Protein 2W87 (pdb70)

Structure (mmCIF, N/CA/C/O backbone):
data_2W87
#
_entry.id   2W87
#
_cell.length_a   27.850
_cell.length_b   45.450
_cell.length_c   48.910
_cell.angle_alpha   71.79
_cell.angle_beta   89.74
_cell.angle_gamma   81.28
#
_symmetry.space_group_name_H-M   'P 1'
#
loop_
_entity.id
_entity.type
_entity.pdbx_description
1 polymer 'ESTERASE D'
2 non-polymer 'CALCIUM ION'
3 non-polymer 'alpha-D-glucopyranuronic acid'
4 non-polymer 'UNKNOWN LIGAND'
5 water water
#
loop_
_atom_site.group_PDB
_atom_site.id
_atom_site.type_symbol
_atom_site.label_atom_id
_atom_site.label_alt_id
_atom_site.label_comp_id
_atom_site.label_asym_id
_atom_site.label_entity_id
_atom_site.label_seq_id
_atom_site.pdbx_PDB_ins_code
_atom_site.Cartn_x
_atom_site.Cartn_y
_atom_site.Cartn_z
_atom_site.occupancy
_atom_site.B_iso_or_equiv
_atom_site.auth_seq_id
_atom_site.auth_comp_id
_atom_site.auth_asym_id
_atom_site.auth_atom_id
_atom_site.pdbx_PDB_model_num
ATOM 1 N N . ALA A 1 1 ? -17.025 26.146 17.005 1.00 25.20 9 ALA A N 1
ATOM 2 C CA . ALA A 1 1 ? -16.392 24.904 17.548 1.00 24.46 9 ALA A CA 1
ATOM 3 C C . ALA A 1 1 ? -15.946 23.991 16.416 1.00 23.64 9 ALA A C 1
ATOM 4 O O . ALA A 1 1 ? -16.716 23.672 15.498 1.00 25.28 9 ALA A O 1
ATOM 6 N N . LEU A 1 2 ? -14.696 23.564 16.500 1.00 21.16 10 LEU A N 1
ATOM 7 C CA . LEU A 1 2 ? -14.145 22.620 15.569 1.00 19.21 10 LEU A CA 1
ATOM 8 C C . LEU A 1 2 ? -14.451 21.210 16.089 1.00 17.43 10 LEU A C 1
ATOM 9 O O . LEU A 1 2 ? -14.041 20.869 17.192 1.00 17.32 10 LEU A O 1
ATOM 14 N N . LEU A 1 3 ? -15.173 20.418 15.307 1.00 16.07 11 LEU A N 1
ATOM 15 C CA . LEU A 1 3 ? -15.541 19.067 15.712 1.00 15.45 11 LEU A CA 1
ATOM 16 C C . LEU A 1 3 ? -14.795 18.073 14.832 1.00 15.50 11 LEU A C 1
ATOM 17 O O . LEU A 1 3 ? -15.061 17.957 13.632 1.00 16.18 11 LEU A O 1
ATOM 22 N N . LEU A 1 4 ? -13.854 17.367 15.437 1.00 14.53 12 LEU A N 1
ATOM 23 C CA . LEU A 1 4 ? -12.976 16.458 14.711 1.00 14.22 12 LEU A CA 1
ATOM 24 C C . LEU A 1 4 ? -13.453 15.032 14.880 1.00 13.49 12 LEU A C 1
ATOM 25 O O . LEU A 1 4 ? -13.534 14.491 15.995 1.00 12.36 12 LEU A O 1
ATOM 30 N N . GL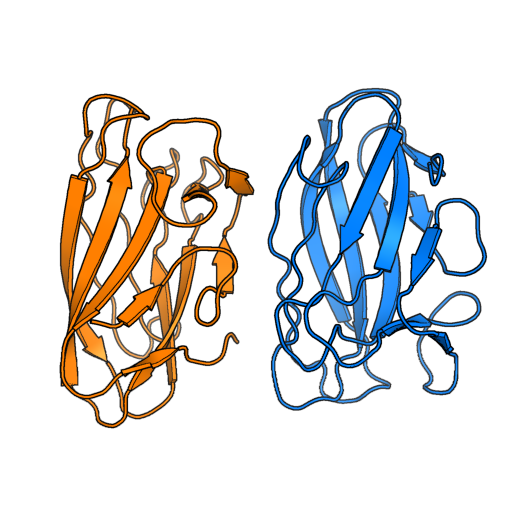N A 1 5 ? -13.777 14.449 13.737 1.00 12.74 13 GLN A N 1
ATOM 31 C CA . GLN A 1 5 ? -14.197 13.061 13.605 1.00 12.52 13 GLN A CA 1
ATOM 32 C C . GLN A 1 5 ? -13.104 12.252 12.886 1.00 12.65 13 GLN A C 1
ATOM 33 O O . GLN A 1 5 ? -12.355 12.783 12.080 1.00 12.04 13 GLN A O 1
ATOM 39 N N . GLU A 1 6 ? -13.044 10.953 13.189 1.00 12.65 14 GLU A N 1
ATOM 40 C CA . GLU A 1 6 ? -12.368 9.993 12.345 1.00 13.08 14 GLU A CA 1
ATOM 41 C C . GLU A 1 6 ? -12.719 10.220 10.880 1.00 13.44 14 GLU A C 1
ATOM 42 O O . GLU A 1 6 ? -13.844 10.644 10.557 1.00 13.53 14 GLU A O 1
ATOM 48 N N . ALA A 1 7 ? -11.753 9.957 10.004 1.00 14.30 15 ALA A N 1
ATOM 49 C CA . ALA A 1 7 ? -11.984 9.985 8.569 1.00 16.04 15 ALA A CA 1
ATOM 50 C C . ALA A 1 7 ? -12.268 11.383 8.057 1.00 17.02 15 ALA A C 1
ATOM 51 O O . ALA A 1 7 ? -12.886 11.525 6.993 1.00 18.24 15 ALA A O 1
ATOM 53 N N . GLN A 1 8 ? -11.833 12.405 8.795 1.00 16.85 16 GLN A N 1
ATOM 54 C CA . GLN A 1 8 ? -11.976 13.806 8.377 1.00 17.42 16 GLN A CA 1
ATOM 55 C C . GLN A 1 8 ? -10.675 14.573 8.678 1.00 16.72 16 GLN A C 1
ATOM 56 O O . GLN A 1 8 ? -9.832 14.121 9.463 1.00 16.32 16 GLN A O 1
ATOM 62 N N . ALA A 1 9 ? -10.484 15.718 8.033 1.00 16.22 17 ALA A N 1
ATOM 63 C CA . ALA A 1 9 ? -9.285 16.517 8.225 1.00 16.00 17 ALA A CA 1
ATOM 64 C C . ALA A 1 9 ? -9.116 16.838 9.689 1.00 15.49 17 ALA A C 1
ATOM 65 O O . ALA A 1 9 ? -10.081 17.221 10.367 1.00 15.73 17 ALA A O 1
ATOM 67 N N . GLY A 1 10 ? -7.892 16.684 10.174 1.00 14.90 18 GLY A N 1
ATOM 68 C CA . GLY A 1 10 ? -7.586 16.946 11.577 1.00 14.53 18 GLY A CA 1
ATOM 69 C C . GLY A 1 10 ? -7.493 15.671 12.399 1.00 13.84 18 GLY A C 1
ATOM 70 O O . GLY A 1 10 ? -6.971 15.691 13.503 1.00 13.75 18 GLY A O 1
ATOM 71 N N . PHE A 1 11 ? -7.993 14.559 11.875 1.00 13.54 19 PHE A N 1
ATOM 72 C CA . PHE A 1 11 ? -7.806 13.258 12.549 1.00 13.32 19 PHE A CA 1
ATOM 73 C C . PHE A 1 11 ? -6.550 12.645 11.964 1.00 13.49 19 PHE A C 1
ATOM 74 O O . PHE A 1 11 ? -6.458 12.472 10.744 1.00 14.29 19 PHE A O 1
ATOM 82 N N . CYS A 1 12 ? -5.591 12.309 12.813 1.00 12.75 20 CYS A N 1
ATOM 83 C CA . CYS A 1 12 ? -4.294 11.860 12.332 1.00 13.34 20 CYS A CA 1
ATOM 84 C C . CYS A 1 12 ? -4.055 10.359 12.423 1.00 13.46 20 CYS A C 1
ATOM 85 O O . CYS A 1 12 ? -3.508 9.760 11.504 1.00 13.78 20 CYS A O 1
ATOM 88 N N . ARG A 1 13 ? -4.382 9.762 13.548 1.00 12.58 21 ARG A N 1
ATOM 89 C CA . ARG A 1 13 ? -3.974 8.393 13.790 1.00 13.21 21 ARG A CA 1
ATOM 90 C C . ARG A 1 13 ? -4.699 7.805 14.971 1.00 11.63 21 ARG A C 1
ATOM 91 O O . ARG A 1 13 ? -5.074 8.522 15.887 1.00 10.10 21 ARG A O 1
ATOM 99 N N . VAL A 1 14 ? -4.940 6.500 14.890 1.00 11.16 22 VAL A N 1
ATOM 100 C CA . VAL A 1 14 ? -5.268 5.677 16.066 1.00 10.90 22 VAL A CA 1
ATOM 101 C C . VAL A 1 14 ? -4.358 4.441 16.058 1.00 11.31 22 VAL A C 1
ATOM 102 O O . VAL A 1 14 ? -4.175 3.802 15.024 1.00 11.48 22 VAL A O 1
ATOM 106 N N . ASP A 1 15 ? -3.760 4.165 17.217 1.00 10.80 23 ASP A N 1
ATOM 107 C CA . ASP A 1 15 ? -3.067 2.896 17.435 1.00 11.38 23 ASP A CA 1
ATOM 108 C C . ASP A 1 15 ? -4.122 1.873 17.787 1.00 11.59 23 ASP A C 1
ATOM 109 O O . ASP A 1 15 ? -4.454 1.676 18.963 1.00 11.98 23 ASP A O 1
ATOM 114 N N . GLY A 1 16 ? -4.661 1.240 16.760 1.00 12.17 24 GLY A N 1
ATOM 115 C CA . GLY A 1 16 ? -5.880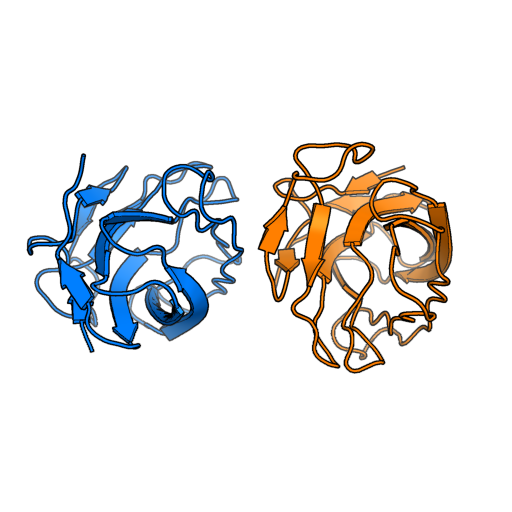 0.436 16.898 1.00 11.71 24 GLY A CA 1
ATOM 116 C C . GLY A 1 16 ? -6.692 0.524 15.615 1.00 12.61 24 GLY A C 1
ATOM 117 O O . GLY A 1 16 ? -6.135 0.496 14.534 1.00 13.47 24 GLY A O 1
ATOM 118 N N . THR A 1 17 ? -8.008 0.649 15.730 1.00 12.76 25 THR A N 1
ATOM 119 C CA . THR A 1 17 ? -8.883 0.680 14.574 1.00 13.09 25 THR A CA 1
ATOM 120 C C . THR A 1 17 ? -9.915 1.769 14.697 1.00 12.55 25 THR A C 1
ATOM 121 O O . THR A 1 17 ? -10.146 2.260 15.788 1.00 11.48 25 THR A O 1
ATOM 125 N N . ILE A 1 18 ? -10.520 2.122 13.568 1.00 12.23 26 ILE A N 1
ATOM 126 C CA . ILE A 1 18 ? -11.752 2.879 13.558 1.00 12.51 26 ILE A CA 1
ATOM 127 C C . ILE A 1 18 ? -12.922 1.908 13.412 1.00 12.89 26 ILE A C 1
ATOM 128 O O . ILE A 1 18 ? -12.997 1.172 12.444 1.00 12.70 26 ILE A O 1
ATOM 133 N N . ASP A 1 19 ? -13.824 1.919 14.392 1.00 12.85 27 ASP A N 1
ATOM 134 C CA . ASP A 1 19 ? -14.877 0.937 14.491 1.00 13.68 27 ASP A CA 1
ATOM 135 C C . ASP A 1 19 ? -16.231 1.638 14.511 1.00 14.29 27 ASP A C 1
ATOM 136 O O . ASP A 1 19 ? -16.328 2.868 14.691 1.00 12.98 27 ASP A O 1
ATOM 141 N N . ASN A 1 20 ? -17.276 0.831 14.335 1.00 15.39 28 ASN A N 1
ATOM 142 C CA . ASN A 1 20 ? -18.651 1.329 14.316 1.00 15.71 28 ASN A CA 1
ATOM 143 C C . ASN A 1 20 ? -19.659 0.289 14.787 1.00 16.05 28 ASN A C 1
ATOM 144 O O . ASN A 1 20 ? -20.843 0.379 14.458 1.00 17.57 28 ASN A O 1
ATOM 149 N N . ASN A 1 21 ? -19.205 -0.667 15.585 1.00 16.18 29 ASN A N 1
ATOM 150 C CA . ASN A 1 21 ? -20.026 -1.812 16.008 1.00 16.17 29 ASN A CA 1
ATOM 151 C C . ASN A 1 21 ? -20.716 -1.634 17.366 1.00 16.03 29 ASN A C 1
ATOM 152 O O . ASN A 1 21 ? -21.231 -2.598 17.937 1.00 16.92 29 ASN A O 1
ATOM 157 N N . HIS A 1 22 ? -20.704 -0.423 17.895 1.00 15.11 30 HIS A N 1
ATOM 158 C CA . HIS A 1 22 ? -21.519 -0.072 19.054 1.00 14.71 30 HIS A CA 1
ATOM 159 C C . HIS A 1 22 ? -22.265 1.201 18.696 1.00 14.73 30 HIS A C 1
ATOM 160 O O . HIS A 1 22 ? -21.665 2.130 18.187 1.00 15.22 30 HIS A O 1
ATOM 167 N N . THR A 1 23 ? -23.556 1.266 18.996 1.00 13.77 31 THR A N 1
ATOM 168 C CA . THR A 1 23 ? -24.330 2.437 18.633 1.00 13.68 31 THR A CA 1
ATOM 169 C C . THR A 1 23 ? -23.956 3.662 19.458 1.00 13.23 31 THR A C 1
ATOM 170 O O . THR A 1 23 ? -23.356 3.548 20.515 1.00 11.76 31 THR A O 1
ATOM 174 N N . GLY A 1 24 ? -24.287 4.832 18.930 1.00 12.88 32 GLY A N 1
ATOM 175 C CA . GLY A 1 24 ? -24.319 6.076 19.698 1.00 13.98 32 GLY A CA 1
ATOM 176 C C . GLY A 1 24 ? -23.215 7.067 19.362 1.00 13.83 32 GLY A C 1
ATOM 177 O O . GLY A 1 24 ? -23.216 8.172 19.881 1.00 13.80 32 GLY A O 1
ATOM 178 N N . PHE A 1 25 ? -22.286 6.659 18.490 1.00 13.15 33 PHE A N 1
ATOM 179 C CA . PHE A 1 25 ? -21.200 7.520 18.034 1.00 13.87 33 PHE A CA 1
ATOM 180 C C . PHE A 1 25 ? -21.770 8.518 17.024 1.00 13.85 33 PHE A C 1
ATOM 181 O O . PHE A 1 25 ? -22.931 8.401 16.597 1.00 14.68 33 PHE A O 1
ATOM 189 N N . THR A 1 26 ? -20.938 9.477 16.627 1.00 14.16 34 THR A N 1
ATOM 190 C CA . THR A 1 26 ? -21.270 10.469 15.630 1.00 14.13 34 THR A CA 1
ATOM 191 C C . THR A 1 26 ? -20.201 10.360 14.534 1.00 14.44 34 THR A C 1
ATOM 192 O O . THR A 1 26 ? -19.176 9.729 14.739 1.00 12.58 34 THR A O 1
ATOM 196 N N . GLY A 1 27 ? -20.445 10.918 13.354 1.00 14.85 35 GLY A N 1
ATOM 197 C CA . GLY A 1 27 ? -19.547 10.654 12.235 1.00 14.81 35 GLY A CA 1
ATOM 198 C C . GLY A 1 27 ? -19.641 9.212 11.777 1.00 14.89 35 GLY A C 1
ATOM 199 O O . GLY A 1 27 ? -20.668 8.579 11.963 1.00 16.21 35 GLY A O 1
ATOM 200 N N . SER A 1 28 ? -18.578 8.680 11.169 1.00 14.40 36 SER A N 1
ATOM 201 C CA . SER A 1 28 ? -18.616 7.341 10.632 1.00 15.13 36 SER A CA 1
ATOM 202 C C . SER A 1 28 ? -18.221 6.255 11.650 1.00 14.08 36 SER A C 1
ATOM 203 O O . SER A 1 28 ? -18.280 5.052 11.352 1.00 14.38 36 SER A O 1
ATOM 206 N N . GLY A 1 29 ? -17.838 6.657 12.861 1.00 13.13 37 GLY A N 1
ATOM 207 C CA . GLY A 1 29 ? -17.467 5.672 13.873 1.00 11.98 37 GLY A CA 1
ATOM 208 C C . GLY A 1 29 ? -16.780 6.263 15.099 1.00 11.43 37 GLY A C 1
ATOM 209 O O . GLY A 1 29 ? -17.086 7.368 15.534 1.00 10.47 37 GLY A O 1
ATOM 210 N N . PHE A 1 30 ? -15.848 5.494 15.639 1.00 10.34 38 PHE A N 1
ATOM 211 C CA . PHE A 1 30 ? -15.094 5.888 16.816 1.00 9.87 38 PHE A CA 1
ATOM 212 C C . PHE A 1 30 ? -13.732 5.224 16.775 1.00 9.74 38 PHE A C 1
ATOM 213 O O . PHE A 1 30 ? -13.548 4.209 16.104 1.00 9.46 38 PHE A O 1
ATOM 221 N N . ALA A 1 31 ? -12.759 5.837 17.427 1.00 9.11 39 ALA A N 1
ATOM 222 C CA . ALA A 1 31 ? -11.410 5.278 17.482 1.00 10.01 39 ALA A CA 1
ATOM 223 C C . ALA A 1 31 ? -11.356 4.273 18.637 1.00 9.88 39 ALA A C 1
ATOM 224 O O . ALA A 1 31 ? -11.682 4.596 19.794 1.00 10.41 39 ALA A O 1
ATOM 226 N N . ASN A 1 32 ? -10.905 3.062 18.323 1.00 10.18 40 ASN A N 1
ATOM 227 C CA . ASN A 1 32 ? -10.758 1.987 19.293 1.00 10.56 40 ASN A CA 1
ATOM 228 C C . ASN A 1 32 ? -9.280 1.618 19.446 1.00 10.50 40 ASN A C 1
ATOM 229 O O . ASN A 1 32 ? -8.716 0.948 18.586 1.00 12.01 40 ASN A O 1
ATOM 234 N N . THR A 1 33 ? -8.642 2.081 20.509 1.00 10.81 41 THR A N 1
ATOM 235 C CA . THR A 1 33 ? -7.221 1.776 20.721 1.00 10.66 41 THR A CA 1
ATOM 236 C C . THR A 1 33 ? -6.992 0.300 21.030 1.00 11.50 41 THR A C 1
ATOM 237 O O . THR A 1 33 ? -7.830 -0.355 21.662 1.00 10.65 41 THR A O 1
ATOM 241 N N . ASN A 1 34 ? -5.850 -0.196 20.571 1.00 12.01 42 ASN A N 1
ATOM 242 C CA . ASN A 1 34 ? -5.237 -1.374 21.136 1.00 12.90 42 ASN A CA 1
ATOM 243 C C . ASN A 1 34 ? -5.338 -1.329 22.649 1.00 12.96 42 ASN A C 1
ATOM 244 O O . ASN A 1 34 ? -5.244 -0.260 23.237 1.00 12.45 42 ASN A O 1
ATOM 249 N N . ASN A 1 35 ? -5.488 -2.490 23.280 1.00 13.79 43 ASN A N 1
ATOM 250 C CA A ASN A 1 35 ? -5.506 -2.577 24.731 0.50 14.66 43 ASN A CA 1
ATOM 251 C CA B ASN A 1 35 ? -5.497 -2.551 24.740 0.50 14.06 43 ASN A CA 1
ATOM 252 C C . ASN A 1 35 ? -4.078 -2.709 25.256 1.00 14.17 43 ASN A C 1
ATOM 253 O O . ASN A 1 35 ? -3.607 -3.808 25.586 1.00 14.36 43 ASN A O 1
ATOM 262 N N . ALA A 1 36 ? -3.402 -1.579 25.308 1.00 13.59 44 ALA A N 1
ATOM 263 C CA . ALA A 1 36 ? -2.022 -1.474 25.720 1.00 14.19 44 ALA A CA 1
ATOM 264 C C . ALA A 1 36 ? -1.760 -0.080 26.252 1.00 13.73 44 ALA A C 1
ATOM 265 O O . ALA A 1 36 ? -2.297 0.913 25.751 1.00 13.24 44 ALA A O 1
ATOM 267 N N . GLN A 1 37 ? -0.883 0.005 27.232 1.00 14.13 45 GLN A N 1
ATOM 268 C CA . GLN A 1 37 ? -0.477 1.283 27.741 1.00 14.50 45 GLN A CA 1
ATOM 269 C C . GLN A 1 37 ? 0.206 2.055 26.619 1.00 13.58 45 GLN A C 1
ATOM 270 O O . GLN A 1 37 ? 0.938 1.484 25.801 1.00 13.86 45 GLN A O 1
ATOM 276 N N . GLY A 1 38 ? -0.094 3.340 26.544 1.00 12.52 46 GLY A N 1
ATOM 277 C CA . GLY A 1 38 ? 0.493 4.209 25.553 1.00 12.38 46 GLY A CA 1
ATOM 278 C C . GLY A 1 38 ? -0.251 4.264 24.233 1.00 11.48 46 GLY A C 1
ATOM 279 O O . GLY A 1 38 ? -0.002 5.161 23.419 1.00 12.55 46 GLY A O 1
ATOM 280 N N . ALA A 1 39 ? -1.158 3.325 23.985 1.00 11.46 47 ALA A N 1
ATOM 281 C CA . ALA A 1 39 ? -1.933 3.374 22.739 1.00 11.01 47 ALA A CA 1
ATOM 282 C C . ALA A 1 39 ? -2.680 4.713 22.645 1.00 11.11 47 ALA A C 1
ATOM 283 O O . ALA A 1 39 ? -3.316 5.147 23.600 1.00 10.22 47 ALA A O 1
ATOM 285 N N . ALA A 1 40 ? -2.597 5.354 21.476 1.00 11.14 48 ALA A N 1
ATOM 286 C CA . ALA A 1 40 ? -3.039 6.729 21.317 1.00 10.95 48 ALA A CA 1
ATOM 287 C C . ALA A 1 40 ? -4.064 6.983 20.218 1.00 10.38 48 ALA A C 1
ATOM 288 O O . ALA A 1 40 ? -4.250 6.169 19.271 1.00 9.66 48 ALA A O 1
ATOM 290 N N . VAL A 1 41 ? -4.744 8.124 20.381 1.00 9.24 49 VAL A N 1
ATOM 291 C CA . VAL A 1 41 ? -5.513 8.752 19.316 1.00 10.00 49 VAL A CA 1
ATOM 292 C C . VAL A 1 41 ? -4.867 10.093 19.121 1.00 9.62 49 VAL A C 1
ATOM 293 O O . VAL A 1 41 ? -4.527 10.774 20.112 1.00 9.74 49 VAL A O 1
ATOM 297 N N . VAL A 1 42 ? -4.683 10.488 17.861 1.00 9.07 50 VAL A N 1
ATOM 298 C CA . VAL A 1 42 ? -3.958 11.723 17.543 1.00 9.82 50 VAL A CA 1
ATOM 299 C C . VAL A 1 42 ? -4.745 12.605 16.571 1.00 10.79 50 VAL A C 1
ATOM 300 O O . VAL A 1 42 ? -5.272 12.122 15.553 1.00 10.69 50 VAL A O 1
ATOM 304 N N . TRP A 1 43 ? -4.826 13.891 16.925 1.00 10.77 51 TRP A N 1
ATOM 305 C CA . TRP A 1 43 ? -5.441 14.933 16.114 1.00 10.96 51 TRP A CA 1
ATOM 306 C C . TRP A 1 43 ? -4.452 16.045 15.878 1.00 11.50 51 TRP A C 1
ATOM 307 O O . TRP A 1 43 ? -3.444 16.167 16.573 1.00 11.16 51 TRP A O 1
ATOM 318 N N . ALA A 1 44 ? -4.788 16.913 14.933 1.00 11.86 52 ALA A N 1
ATOM 319 C CA . ALA A 1 44 ? -3.958 18.076 14.632 1.00 11.99 52 ALA A CA 1
ATOM 320 C C . ALA A 1 44 ? -4.854 19.297 14.480 1.00 12.24 52 ALA A C 1
ATOM 321 O O . ALA A 1 44 ? -5.819 19.270 13.714 1.00 12.57 52 ALA A O 1
ATOM 323 N N . ILE A 1 45 ? -4.504 20.366 15.187 1.00 12.26 53 ILE A N 1
ATOM 324 C CA . ILE A 1 45 ? -5.293 21.601 15.188 1.00 12.77 53 ILE A CA 1
ATOM 325 C C . ILE A 1 45 ? -4.384 22.767 14.850 1.00 12.84 53 ILE A C 1
ATOM 326 O O . ILE A 1 45 ? -3.328 22.905 15.447 1.00 11.63 53 ILE A O 1
ATOM 331 N N . ASP A 1 46 ? -4.796 23.602 13.892 1.00 12.88 54 ASP A N 1
ATOM 332 C CA . ASP A 1 46 ? -4.080 24.820 13.587 1.00 14.15 54 ASP A CA 1
ATOM 333 C C . ASP A 1 46 ? -4.796 25.953 14.309 1.00 14.00 54 ASP A C 1
ATOM 334 O O . ASP A 1 46 ? -6.008 26.081 14.184 1.00 14.68 54 ASP A O 1
ATOM 339 N N . ALA A 1 47 ? -4.047 26.748 15.066 1.00 14.75 55 ALA A N 1
ATOM 340 C CA . ALA A 1 47 ? -4.595 27.872 15.829 1.00 15.66 55 ALA A CA 1
ATOM 341 C C . ALA A 1 47 ? -3.987 29.161 15.304 1.00 16.37 55 ALA A C 1
ATOM 342 O O . ALA A 1 47 ? -2.782 29.256 15.164 1.00 14.56 55 ALA A O 1
ATOM 344 N N . THR A 1 48 ? -4.810 30.160 15.000 1.00 18.04 56 THR A N 1
ATOM 345 C CA . THR A 1 48 ? -4.252 31.379 14.413 1.00 19.86 56 THR A CA 1
ATOM 346 C C . THR A 1 48 ? -3.501 32.184 15.469 1.00 20.69 56 THR A C 1
ATOM 347 O O . THR A 1 48 ? -2.614 32.945 15.137 1.00 21.54 56 THR A O 1
ATOM 351 N N . SER A 1 49 ? -3.851 31.998 16.742 1.00 21.15 57 SER A N 1
ATOM 352 C CA . SER A 1 49 ? -3.185 32.669 17.854 1.00 21.44 57 SER A CA 1
ATOM 353 C C . SER A 1 49 ? -3.047 31.696 19.008 1.00 20.82 57 SER A C 1
ATOM 354 O O . SER A 1 49 ? -3.858 30.791 19.152 1.00 19.57 57 SER A O 1
ATOM 357 N N . SER A 1 50 ? -2.026 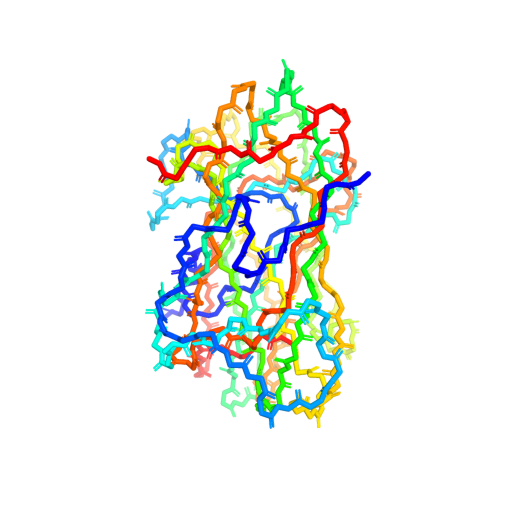31.879 19.833 1.00 20.23 58 SER A N 1
ATOM 358 C CA . SER A 1 50 ? -1.880 31.030 21.009 1.00 21.26 58 SER A CA 1
ATOM 359 C C . SER A 1 50 ? -2.975 31.392 22.012 1.00 20.43 58 SER A C 1
ATOM 360 O O . SER A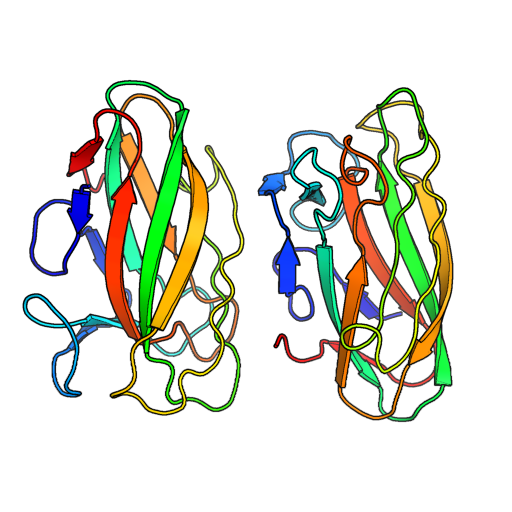 1 50 ? -3.494 32.492 21.988 1.00 21.44 58 SER A O 1
ATOM 363 N N . GLY A 1 51 ? -3.356 30.448 22.854 1.00 18.98 59 GLY A N 1
ATOM 364 C CA . GLY A 1 51 ? -4.360 30.726 23.869 1.00 18.10 59 GLY A CA 1
ATOM 365 C C . GLY A 1 51 ? -5.124 29.511 24.310 1.00 17.80 59 GLY A C 1
ATOM 366 O O . GLY A 1 51 ? -5.026 28.449 23.703 1.00 15.89 59 GLY A O 1
ATOM 367 N N . ARG A 1 52 ? -5.911 29.706 25.360 1.00 17.31 60 ARG A N 1
ATOM 368 C CA . ARG A 1 52 ? -6.621 28.622 26.025 1.00 17.42 60 ARG A CA 1
ATOM 369 C C . ARG A 1 52 ? -7.777 28.170 25.153 1.00 16.90 60 ARG A C 1
ATOM 370 O O . ARG A 1 52 ? -8.543 28.994 24.657 1.00 17.06 60 ARG A O 1
ATOM 373 N N . ARG A 1 53 ? -7.878 26.863 24.936 1.00 16.12 61 ARG A N 1
ATOM 374 C CA . ARG A 1 53 ? -9.029 26.258 24.295 1.00 15.67 61 ARG A CA 1
ATOM 375 C C . ARG A 1 53 ? -9.629 25.246 25.263 1.00 15.56 61 ARG A C 1
ATOM 376 O O . ARG A 1 53 ? -8.937 24.665 26.115 1.00 16.63 61 ARG A O 1
ATOM 384 N N . THR A 1 54 ? -10.913 25.015 25.101 1.00 15.73 62 THR A N 1
ATOM 385 C CA . THR A 1 54 ? -11.584 23.918 25.797 1.00 15.95 62 THR A CA 1
ATOM 386 C C . THR A 1 54 ? -11.700 22.750 24.850 1.00 15.78 62 THR A C 1
ATOM 387 O O . THR A 1 54 ? -12.247 22.896 23.763 1.00 14.84 62 THR A O 1
ATOM 391 N N . LEU A 1 55 ? -11.152 21.609 25.263 1.00 15.46 63 LEU A N 1
ATOM 392 C CA . LEU A 1 55 ? -11.224 20.382 24.486 1.00 15.34 63 LEU A CA 1
ATOM 393 C C . LEU A 1 55 ? -12.288 19.523 25.128 1.00 14.58 63 LEU A C 1
ATOM 394 O O . LEU A 1 55 ? -12.268 19.349 26.345 1.00 14.92 63 LEU A O 1
ATOM 399 N N . THR A 1 56 ? -13.208 18.995 24.320 1.00 14.09 64 THR A N 1
ATOM 400 C CA . THR A 1 56 ? -14.230 18.105 24.806 1.00 13.84 64 THR A CA 1
ATOM 401 C C . THR A 1 56 ? -14.088 16.783 24.059 1.00 13.55 64 THR A C 1
ATOM 402 O O . THR A 1 56 ? -14.175 16.737 22.832 1.00 13.20 64 THR A O 1
ATOM 406 N N . ILE A 1 57 ? -13.824 15.724 24.818 1.00 12.65 65 ILE A N 1
ATOM 407 C CA . ILE A 1 57 ? -13.639 14.381 24.274 1.00 12.78 65 ILE A CA 1
ATOM 408 C C . ILE A 1 57 ? -14.859 13.548 24.569 1.00 11.24 65 ILE A C 1
ATOM 409 O O . ILE A 1 57 ? -15.221 13.384 25.735 1.00 11.04 65 ILE A O 1
ATOM 414 N N . ARG A 1 58 ? -15.513 13.044 23.530 1.00 10.16 66 ARG A N 1
ATOM 415 C CA . ARG A 1 58 ? -16.684 12.189 23.700 1.00 10.31 66 ARG A CA 1
ATOM 416 C C . ARG A 1 58 ? -16.241 10.727 23.611 1.00 9.94 66 ARG A C 1
ATOM 417 O O . ARG A 1 58 ? -15.522 10.342 22.684 1.00 9.70 66 ARG A O 1
ATOM 425 N N . TYR A 1 59 ? -16.657 9.919 24.573 1.00 10.12 67 TYR A N 1
ATOM 426 C CA . TYR A 1 59 ? -16.083 8.579 24.716 1.00 9.64 67 TYR A CA 1
ATOM 427 C C . TYR A 1 59 ? -17.074 7.601 25.339 1.00 9.93 67 TYR A C 1
ATOM 428 O O . TYR A 1 59 ? -18.046 8.006 25.984 1.00 9.32 67 TYR A O 1
ATOM 437 N N . ALA A 1 60 ? -16.791 6.312 25.163 1.00 9.96 68 ALA A N 1
ATOM 438 C CA . ALA A 1 60 ? -17.544 5.240 25.809 1.00 10.14 68 ALA A CA 1
ATOM 439 C C . ALA A 1 60 ? -16.549 4.325 26.484 1.00 10.45 68 ALA A C 1
ATOM 440 O O . ALA A 1 60 ? -15.548 3.987 25.893 1.00 9.57 68 ALA A O 1
ATOM 442 N N . ASN A 1 61 ? -16.837 3.911 27.707 1.00 10.54 69 ASN A N 1
ATOM 443 C CA . ASN A 1 61 ? -15.962 3.030 28.456 1.00 10.99 69 ASN A CA 1
ATOM 444 C C . ASN A 1 61 ? -16.838 1.984 29.122 1.00 11.91 69 ASN A C 1
ATOM 445 O O . ASN A 1 61 ? -17.379 2.231 30.183 1.00 12.59 69 ASN A O 1
ATOM 450 N N . GLY A 1 62 ? -16.973 0.831 28.472 1.00 13.39 70 GLY A N 1
ATOM 451 C CA . GLY A 1 62 ? -17.782 -0.284 28.973 1.00 14.41 70 GLY A CA 1
ATOM 452 C C . GLY A 1 62 ? -16.956 -1.246 29.813 1.00 15.06 70 GLY A C 1
ATOM 453 O O . GLY A 1 62 ? -17.417 -2.337 30.155 1.00 16.26 70 GLY A O 1
ATOM 454 N N . GLY A 1 63 ? -15.727 -0.853 30.130 1.00 16.17 71 GLY A N 1
ATOM 455 C CA . GLY A 1 63 ? -14.869 -1.655 30.989 1.00 16.84 71 GLY A CA 1
ATOM 456 C C . GLY A 1 63 ? -15.233 -1.397 32.428 1.00 18.38 71 GLY A C 1
ATOM 457 O O . GLY A 1 63 ? -16.171 -0.653 32.697 1.00 18.98 71 GLY A O 1
ATOM 458 N N . THR A 1 64 ? -14.484 -2.002 33.344 1.00 19.71 72 THR A N 1
ATOM 459 C CA . THR A 1 64 ? -14.780 -1.932 34.767 1.00 20.59 72 THR A CA 1
ATOM 460 C C . THR A 1 64 ? -13.983 -0.893 35.538 1.00 20.58 72 THR A C 1
ATOM 461 O O . THR A 1 64 ? -14.236 -0.712 36.738 1.00 22.98 72 THR A O 1
ATOM 463 N N . ALA A 1 65 ? -13.043 -0.223 34.875 1.00 19.03 73 ALA A N 1
ATOM 464 C CA . ALA A 1 65 ? -12.118 0.691 35.521 1.00 17.43 73 ALA A CA 1
ATOM 465 C C . ALA A 1 65 ? -11.958 1.959 34.674 1.00 16.02 73 ALA A C 1
ATOM 466 O O . ALA A 1 65 ? -12.234 1.952 33.470 1.00 14.12 73 ALA A O 1
ATOM 468 N N . ASN A 1 66 ? -11.532 3.046 35.305 1.00 14.68 74 ASN A N 1
ATOM 469 C CA . ASN A 1 66 ? -11.076 4.224 34.558 1.00 13.82 74 ASN A CA 1
ATOM 470 C C . ASN A 1 66 ? -10.012 3.791 33.572 1.00 13.41 74 ASN A C 1
ATOM 471 O O . ASN A 1 66 ? -9.225 2.883 33.854 1.00 12.10 74 ASN A O 1
ATOM 476 N N . ARG A 1 67 ? -9.999 4.464 32.422 1.00 12.55 75 ARG A N 1
ATOM 477 C CA . ARG A 1 67 ? -8.960 4.296 31.431 1.00 12.20 75 ARG A CA 1
ATOM 478 C C . ARG A 1 67 ? -8.413 5.703 31.126 1.00 11.45 75 ARG A C 1
ATOM 479 O O . ARG A 1 67 ? -8.542 6.219 30.000 1.00 11.82 75 ARG A O 1
ATOM 487 N N . ASN A 1 68 ? -7.822 6.326 32.141 1.00 11.50 76 ASN A N 1
ATOM 488 C CA . ASN A 1 68 ? -7.354 7.705 32.018 1.00 11.55 76 ASN A CA 1
ATOM 489 C C . ASN A 1 68 ? -6.334 7.815 30.902 1.00 11.43 76 ASN A C 1
ATOM 490 O O . ASN A 1 68 ? -5.672 6.831 30.539 1.00 12.21 76 ASN A O 1
ATOM 495 N N . GLY A 1 69 ? -6.253 9.017 30.354 1.00 12.00 77 GLY A N 1
ATOM 496 C CA . GLY A 1 69 ? -5.318 9.328 29.298 1.00 12.15 77 GLY A CA 1
ATOM 497 C C . GLY A 1 69 ? -4.360 10.457 29.661 1.00 12.41 77 GLY A C 1
ATOM 498 O O . GLY A 1 69 ? -4.625 11.301 30.529 1.00 13.04 77 GLY A O 1
ATOM 499 N N . SER A 1 70 ? -3.218 10.415 29.012 1.00 12.09 78 SER A N 1
ATOM 500 C CA A SER A 1 70 ? -2.278 11.511 29.020 0.60 12.95 78 SER A CA 1
ATOM 501 C CA B SER A 1 70 ? -2.261 11.512 29.010 0.40 12.53 78 SER A CA 1
ATOM 502 C C . SER A 1 70 ? -2.530 12.273 27.727 1.00 12.91 78 SER A C 1
ATOM 503 O O . SER A 1 70 ? -2.666 11.671 26.686 1.00 13.17 78 SER A O 1
ATOM 508 N N . LEU A 1 71 ? -2.621 13.586 27.798 1.00 12.29 79 LEU A N 1
ATOM 509 C CA . LEU A 1 71 ? -2.860 14.364 26.591 1.00 12.64 79 LEU A CA 1
ATOM 510 C C . LEU A 1 71 ? -1.688 15.311 26.437 1.00 13.08 79 LEU A C 1
ATOM 511 O O . LEU A 1 71 ? -1.446 16.128 27.323 1.00 12.72 79 LEU A O 1
ATOM 516 N N . VAL A 1 72 ? -0.957 15.195 25.328 1.00 12.64 80 VAL A N 1
ATOM 517 C CA A VAL A 1 72 ? 0.240 16.021 25.116 0.50 12.86 80 VAL A CA 1
ATOM 518 C CA B VAL A 1 72 ? 0.234 15.987 25.114 0.50 13.14 80 VAL A CA 1
ATOM 519 C C . VAL A 1 72 ? 0.095 16.807 23.823 1.00 13.25 80 VAL A C 1
ATOM 520 O O . VAL A 1 72 ? -0.541 16.357 22.872 1.00 13.24 80 VAL A O 1
ATOM 527 N N . ILE A 1 73 ? 0.669 18.003 23.809 1.00 13.41 81 ILE A N 1
ATOM 528 C CA . ILE A 1 73 ? 0.647 18.846 22.630 1.00 14.38 81 ILE A CA 1
ATOM 529 C C . ILE A 1 73 ? 2.059 18.884 22.064 1.00 14.77 81 ILE A C 1
ATOM 530 O O . ILE A 1 73 ? 3.026 19.174 22.782 1.00 15.37 81 ILE A O 1
ATOM 535 N N . ASN A 1 74 ? 2.186 18.569 20.789 1.00 15.27 82 ASN A N 1
ATOM 536 C CA . ASN A 1 74 ? 3.477 18.541 20.120 1.00 16.53 82 ASN A CA 1
ATOM 537 C C . ASN A 1 74 ? 4.528 17.677 20.833 1.00 17.57 82 ASN A C 1
ATOM 538 O O . ASN A 1 74 ? 5.667 18.075 21.028 1.00 17.88 82 ASN A O 1
ATOM 543 N N . GLY A 1 75 ? 4.124 16.462 21.156 1.00 19.22 83 GLY A N 1
ATOM 544 C CA . GLY A 1 75 ? 5.039 15.446 21.682 1.00 20.77 83 GLY A CA 1
ATOM 545 C C . GLY A 1 75 ? 5.537 15.868 23.043 1.00 21.99 83 GLY A C 1
ATOM 546 O O . GLY A 1 75 ? 6.644 15.503 23.448 1.00 22.64 83 GLY A O 1
ATOM 547 N N . GLY A 1 76 ? 4.754 16.688 23.736 1.00 22.13 84 GLY A N 1
ATOM 548 C CA . GLY A 1 76 ? 5.104 17.065 25.098 1.00 23.03 84 GLY A CA 1
ATOM 549 C C . GLY A 1 76 ? 5.885 18.362 25.173 1.00 23.75 84 GLY A C 1
ATOM 550 O O . GLY A 1 76 ? 6.016 18.940 26.246 1.00 24.12 84 GLY A O 1
ATOM 551 N N . SER A 1 77 ? 6.377 18.842 24.038 1.00 24.54 85 SER A N 1
ATOM 552 C CA . SER A 1 77 ? 7.089 20.100 23.987 1.00 25.27 85 SER A CA 1
ATOM 553 C C . SER A 1 77 ? 6.208 21.292 24.326 1.00 25.28 85 SER A C 1
ATOM 554 O O . SER A 1 77 ? 6.702 22.283 24.849 1.00 26.61 85 SER A O 1
ATOM 557 N N . ASN A 1 78 ? 4.920 21.202 24.029 1.00 24.87 86 ASN A N 1
ATOM 558 C CA . ASN A 1 78 ? 4.005 22.305 24.263 1.00 24.16 86 ASN A CA 1
ATOM 559 C C . ASN A 1 78 ? 2.880 21.994 25.266 1.00 23.26 86 ASN A C 1
ATOM 560 O O . ASN A 1 78 ? 1.884 22.707 25.313 1.00 23.96 86 ASN A O 1
ATOM 565 N N . GLY A 1 79 ? 3.026 20.956 26.085 1.00 20.99 87 GLY A N 1
ATOM 566 C CA . GLY A 1 79 ? 2.040 20.741 27.159 1.00 19.87 87 GLY A CA 1
ATOM 567 C C . GLY A 1 79 ? 1.731 19.288 27.433 1.00 18.33 87 GLY A C 1
ATOM 568 O O . GLY A 1 79 ? 1.631 18.487 26.498 1.00 17.66 87 GLY A O 1
ATOM 569 N N . ASN A 1 80 ? 1.591 18.960 28.722 1.00 16.54 88 ASN A N 1
ATOM 570 C CA . ASN A 1 80 ? 1.290 17.622 29.196 1.00 15.73 88 ASN A CA 1
ATOM 571 C C . ASN A 1 80 ? 0.133 17.647 30.199 1.00 13.62 88 ASN A C 1
ATOM 572 O O . ASN A 1 80 ? 0.226 18.277 31.212 1.00 12.80 88 ASN A O 1
ATOM 577 N N . TYR A 1 81 ? -0.974 16.990 29.862 1.00 12.67 89 TYR A N 1
ATOM 578 C CA . TYR A 1 81 ? -2.205 17.099 30.618 1.00 12.91 89 TYR A CA 1
ATOM 579 C C . TYR A 1 81 ? -2.719 15.725 30.947 1.00 12.46 89 TYR A C 1
ATOM 580 O O . TYR A 1 81 ? -2.326 14.731 30.312 1.00 13.26 89 TYR A O 1
ATOM 589 N N . THR A 1 82 ? -3.630 15.664 31.911 1.00 11.49 90 THR A N 1
ATOM 590 C CA . THR A 1 82 ? -4.231 14.403 32.312 1.00 12.79 90 THR A CA 1
ATOM 591 C C . THR A 1 82 ? -5.719 14.471 32.002 1.00 13.32 90 THR A C 1
ATOM 592 O O . THR A 1 82 ? -6.327 15.500 32.255 1.00 15.45 90 THR A O 1
ATOM 596 N N . VAL A 1 83 ? -6.300 13.397 31.441 1.00 13.42 91 VAL A N 1
ATOM 597 C CA . VAL A 1 83 ? -7.724 13.356 31.120 1.00 14.14 91 VAL A CA 1
ATOM 598 C C . VAL A 1 83 ? -8.328 12.168 31.846 1.00 13.40 91 VAL A C 1
ATOM 599 O O . VAL A 1 83 ? -7.890 11.049 31.661 1.00 13.31 91 VAL A O 1
ATOM 603 N N . SER A 1 84 ? -9.304 12.436 32.700 1.00 13.46 92 SER A N 1
ATOM 604 C CA . SER A 1 84 ? -9.964 11.382 33.473 1.00 13.65 92 SER A CA 1
ATOM 605 C C . SER A 1 84 ? -11.073 10.786 32.641 1.00 13.34 92 SER A C 1
ATOM 606 O O . SER A 1 84 ? -11.934 11.525 32.152 1.00 12.73 92 SER A O 1
ATOM 609 N N . LEU A 1 85 ? -11.087 9.464 32.539 1.00 12.22 93 LEU A N 1
ATOM 610 C CA . LEU A 1 85 ? -12.014 8.742 31.672 1.00 11.32 93 LEU A CA 1
ATOM 611 C C . LEU A 1 85 ? -12.631 7.549 32.430 1.00 11.61 93 LEU A C 1
ATOM 612 O O . LEU A 1 85 ? -12.295 6.392 32.202 1.00 10.70 93 LEU A O 1
ATOM 617 N N . PRO A 1 86 ? -13.573 7.839 33.324 1.00 11.42 94 PRO A N 1
ATOM 618 C CA . PRO A 1 86 ? -14.254 6.811 34.094 1.00 11.81 94 PRO A CA 1
ATOM 619 C C . PRO A 1 86 ? -15.169 5.942 33.261 1.00 12.55 94 PRO A C 1
ATOM 620 O O . PRO A 1 86 ? -15.446 6.234 32.108 1.00 12.39 94 PRO A O 1
ATOM 624 N N . THR A 1 87 ? -15.624 4.836 33.832 1.00 12.86 95 THR A N 1
ATOM 625 C CA A THR A 1 87 ? -16.550 3.986 33.103 0.60 13.55 95 THR A CA 1
ATOM 626 C CA B THR A 1 87 ? -16.566 3.974 33.126 0.40 13.26 95 THR A CA 1
ATOM 627 C C . THR A 1 87 ? -17.816 4.770 32.756 1.00 13.64 95 THR A C 1
ATOM 628 O O . THR A 1 87 ? -18.218 5.674 33.494 1.00 14.50 95 THR A O 1
ATOM 635 N N . THR A 1 88 ? -18.425 4.435 31.619 1.00 13.52 96 THR A N 1
ATOM 636 C CA . THR A 1 88 ? -19.719 5.005 31.219 1.00 13.83 96 THR A CA 1
ATOM 637 C C . THR A 1 88 ? -20.857 4.008 31.415 1.00 14.38 96 THR A C 1
ATOM 638 O O . THR A 1 88 ? -22.027 4.360 31.232 1.00 15.16 96 THR A O 1
ATOM 642 N N . GLY A 1 89 ? -20.513 2.767 31.759 1.00 14.48 97 GLY A N 1
ATOM 643 C CA . GLY A 1 89 ? -21.500 1.733 32.048 1.00 14.99 97 GLY A CA 1
ATOM 644 C C . GLY A 1 89 ? -21.817 0.773 30.911 1.00 15.16 97 GLY A C 1
ATOM 645 O O . GLY A 1 89 ? -22.456 -0.259 31.133 1.00 16.08 97 GLY A O 1
ATOM 646 N N . ALA A 1 90 ? -21.395 1.102 29.688 1.00 15.01 98 ALA A N 1
ATOM 647 C CA . ALA A 1 90 ? -21.628 0.269 28.531 1.00 14.38 98 ALA A CA 1
ATOM 648 C C . ALA A 1 90 ? -20.873 0.855 27.347 1.00 14.35 98 ALA A C 1
ATOM 649 O O . ALA A 1 90 ? -20.630 2.048 27.314 1.00 13.03 98 ALA A O 1
ATOM 651 N N . TRP A 1 91 ? -20.546 0.019 26.364 1.00 14.12 99 TRP A N 1
ATOM 652 C CA . TRP A 1 91 ? -19.888 0.513 25.156 1.00 13.65 99 TRP A CA 1
ATOM 653 C C . TRP A 1 91 ? -20.824 1.343 24.272 1.00 13.67 99 TRP A C 1
ATOM 654 O O . TRP A 1 91 ? -20.397 1.992 23.310 1.00 13.08 99 TRP A O 1
ATOM 665 N N . THR A 1 92 ? -22.114 1.312 24.600 1.00 13.46 100 THR A N 1
ATOM 666 C CA . THR A 1 92 ? -23.107 2.086 23.882 1.00 13.58 100 THR A CA 1
ATOM 667 C C . THR A 1 92 ? -23.507 3.375 24.599 1.00 13.20 100 THR A C 1
ATOM 668 O O . THR A 1 92 ? -24.338 4.110 24.092 1.00 14.13 100 THR A O 1
ATOM 672 N N . THR A 1 93 ? -22.921 3.647 25.760 1.00 12.97 101 THR A N 1
ATOM 673 C CA . THR A 1 93 ? -23.190 4.852 26.545 1.00 12.90 101 THR A CA 1
ATOM 674 C C . THR A 1 93 ? -21.985 5.751 26.421 1.00 11.98 101 THR A C 1
ATOM 675 O O . THR A 1 93 ? -20.858 5.346 26.737 1.00 12.09 101 THR A O 1
ATOM 679 N N . TRP A 1 94 ? -22.241 6.951 25.909 1.00 11.57 102 TRP A N 1
ATOM 680 C CA . TRP A 1 94 ? -21.212 7.922 25.636 1.00 11.39 102 TRP A CA 1
ATOM 681 C C . TRP A 1 94 ? -21.306 9.063 26.612 1.00 11.82 102 TRP A C 1
ATOM 682 O O . TRP A 1 94 ? -22.413 9.511 26.959 1.00 13.03 102 TRP A O 1
ATOM 693 N N . GLN A 1 95 ? -20.161 9.556 27.042 1.00 11.69 103 GLN A N 1
ATOM 694 C CA . GLN A 1 95 ? -20.093 10.726 27.914 1.00 12.20 103 GLN A CA 1
ATOM 695 C C . GLN A 1 95 ? -18.977 11.643 27.372 1.00 12.99 103 GLN A C 1
ATOM 696 O O . GLN A 1 95 ? -18.273 11.300 26.396 1.00 12.12 103 GLN A O 1
ATOM 702 N N . THR A 1 96 ? -18.801 12.791 28.005 1.00 13.60 104 THR A N 1
ATOM 703 C CA . THR A 1 96 ? -17.701 13.652 27.647 1.00 14.38 104 THR A CA 1
ATOM 704 C C . THR A 1 96 ? -16.764 13.895 28.813 1.00 14.30 104 THR A C 1
ATOM 705 O O . THR A 1 96 ? -17.154 13.867 29.998 1.00 14.59 104 THR A O 1
ATOM 709 N N . ALA A 1 97 ? -15.513 14.146 28.460 1.00 14.21 105 ALA A N 1
ATOM 710 C CA . ALA A 1 97 ? -14.539 14.661 29.403 1.00 14.09 105 ALA A CA 1
ATOM 711 C C . ALA A 1 97 ? -14.080 15.988 28.823 1.00 15.19 105 ALA A C 1
ATOM 712 O O . ALA A 1 97 ? -13.942 16.128 27.618 1.00 14.05 105 ALA A O 1
ATOM 714 N N . THR A 1 98 ? -13.842 16.972 29.678 1.00 16.22 106 THR A N 1
ATOM 715 C CA . THR A 1 98 ? -13.409 18.270 29.174 1.00 18.03 106 THR A CA 1
ATOM 716 C C . THR A 1 98 ? -12.164 18.712 29.899 1.00 18.82 106 THR A C 1
ATOM 717 O O . THR A 1 98 ? -12.058 18.546 31.115 1.00 18.61 106 THR A O 1
ATOM 721 N N . ILE A 1 99 ? -11.234 19.277 29.134 1.00 18.31 107 ILE A N 1
ATOM 722 C CA . ILE A 1 99 ? -10.009 19.825 29.675 1.00 18.74 107 ILE A CA 1
ATOM 723 C C . ILE A 1 99 ? -9.690 21.140 28.951 1.00 17.85 107 ILE A C 1
ATOM 724 O O . ILE A 1 99 ? -9.910 21.256 27.736 1.00 16.40 107 ILE A O 1
ATOM 729 N N . ASP A 1 100 ? -9.246 22.135 29.708 1.00 17.05 108 ASP A N 1
ATOM 730 C CA . ASP A 1 100 ? -8.740 23.350 29.100 1.00 17.29 108 ASP A CA 1
ATOM 731 C C . ASP A 1 100 ? -7.243 23.191 28.836 1.00 16.92 108 ASP A C 1
ATOM 732 O O . ASP A 1 100 ? -6.500 22.669 29.655 1.00 17.16 108 ASP A O 1
ATOM 737 N N . VAL A 1 101 ? -6.801 23.642 27.669 1.00 16.28 109 VAL A N 1
ATOM 738 C CA . VAL A 1 101 ? -5.414 23.474 27.286 1.00 15.76 109 VAL A CA 1
ATOM 739 C C . VAL A 1 101 ? -4.974 24.738 26.592 1.00 17.11 109 VAL A C 1
ATOM 740 O O . VAL A 1 101 ? -5.797 25.454 26.041 1.00 16.55 109 VAL A O 1
ATOM 744 N N . ASP A 1 102 ? -3.670 24.986 26.617 1.00 17.93 110 ASP A N 1
ATOM 745 C CA . ASP A 1 102 ? -3.116 26.146 25.940 1.00 19.23 110 ASP A CA 1
ATOM 746 C C . ASP A 1 102 ? -2.515 25.669 24.641 1.00 18.98 110 ASP A C 1
ATOM 747 O O . ASP A 1 102 ? -1.516 24.942 24.637 1.00 19.63 110 ASP A O 1
ATOM 752 N N . LEU A 1 103 ? -3.139 26.062 23.545 1.00 17.44 111 LEU A N 1
ATOM 753 C CA . LEU A 1 103 ? -2.611 25.777 22.223 1.00 17.10 111 LEU A CA 1
ATOM 754 C C . LEU A 1 103 ? -1.601 26.845 21.832 1.00 17.43 111 LEU A C 1
ATOM 755 O O . LEU A 1 103 ? -1.716 28.011 22.234 1.00 16.99 111 LEU A O 1
ATOM 760 N N . VAL A 1 104 ? -0.597 26.437 21.066 1.00 17.46 112 VAL A N 1
ATOM 761 C CA . VAL A 1 104 ? 0.380 27.372 20.514 1.00 18.12 112 VAL A CA 1
ATOM 762 C C . VAL A 1 104 ? -0.124 27.906 19.173 1.00 17.86 112 VAL A C 1
ATOM 763 O O . VAL A 1 104 ? -0.910 27.253 18.472 1.00 16.87 112 VAL A O 1
ATOM 767 N N . GLN A 1 105 ? 0.338 29.094 18.797 1.00 18.17 113 GLN A N 1
ATOM 768 C CA . GLN A 1 105 ? 0.035 29.620 17.479 1.00 18.00 113 GLN A CA 1
ATOM 769 C C . GLN A 1 105 ? 0.592 28.624 16.455 1.00 17.20 113 GLN A C 1
ATOM 770 O O . GLN A 1 105 ? 1.720 28.130 16.611 1.00 18.22 113 GLN A O 1
ATOM 776 N N . GLY A 1 106 ? -0.191 28.301 15.433 1.00 16.28 114 GLY A N 1
ATOM 777 C CA . GLY A 1 106 ? 0.251 27.325 14.436 1.00 15.88 114 GLY A CA 1
ATOM 778 C C . GLY A 1 106 ? -0.212 25.914 14.724 1.00 15.08 114 GLY A C 1
ATOM 779 O O . GLY A 1 106 ? -1.303 25.719 15.216 1.00 14.23 114 GLY A O 1
ATOM 780 N N . ASN A 1 107 ? 0.630 24.934 14.429 1.00 13.32 115 ASN A N 1
ATOM 781 C CA . ASN A 1 107 ? 0.206 23.535 14.467 1.00 13.09 115 ASN A CA 1
ATOM 782 C C . ASN A 1 107 ? 0.312 22.973 15.856 1.00 12.87 115 ASN A C 1
ATOM 783 O O . ASN A 1 107 ? 1.317 23.190 16.535 1.00 13.21 115 ASN A O 1
ATOM 788 N N . ASN A 1 108 ? -0.731 22.249 16.256 1.00 12.19 116 ASN A N 1
ATOM 789 C CA . ASN A 1 108 ? -0.789 21.573 17.544 1.00 11.34 116 ASN A CA 1
ATOM 790 C C . ASN A 1 108 ? -1.210 20.137 17.292 1.00 11.42 116 ASN A C 1
ATOM 791 O O . ASN A 1 108 ? -2.383 19.891 16.954 1.00 10.36 116 ASN A O 1
ATOM 796 N N . ILE A 1 109 ? -0.257 19.202 17.403 1.00 10.81 117 ILE A N 1
ATOM 797 C CA . ILE A 1 109 ? -0.546 17.786 17.311 1.00 11.69 117 ILE A CA 1
ATOM 798 C C . ILE A 1 109 ? -0.898 17.328 18.724 1.00 12.01 117 ILE A C 1
ATOM 799 O O . ILE A 1 109 ? -0.093 17.411 19.644 1.00 12.72 117 ILE A O 1
ATOM 804 N N . VAL A 1 110 ? -2.141 16.920 18.885 1.00 12.24 118 VAL A N 1
ATOM 805 C CA . VAL A 1 110 ? -2.685 16.524 20.165 1.00 12.50 118 VAL A CA 1
ATOM 806 C C . VAL A 1 110 ? -2.748 14.989 20.239 1.00 12.25 118 VAL A C 1
ATOM 807 O O . VAL A 1 110 ? -3.448 14.360 19.455 1.00 11.42 118 VAL A O 1
ATOM 811 N N . GLN A 1 111 ? -1.978 14.398 21.139 1.00 12.18 119 GLN A N 1
ATOM 812 C CA . GLN A 1 111 ? -1.941 12.953 21.309 1.00 13.55 119 GLN A CA 1
ATOM 813 C C . GLN A 1 111 ? -2.528 12.579 22.660 1.00 12.70 119 GLN A C 1
ATOM 814 O O . GLN A 1 111 ? -2.000 12.977 23.706 1.00 13.03 119 GLN A O 1
ATOM 820 N N . LEU A 1 112 ? -3.617 11.816 22.625 1.00 11.98 120 LEU A N 1
ATOM 821 C CA . LEU A 1 112 ? -4.222 11.266 23.818 1.00 11.54 120 LEU A CA 1
ATOM 822 C C . LEU A 1 112 ? -3.802 9.790 23.904 1.00 11.94 120 LEU A C 1
ATOM 823 O O . LEU A 1 112 ? -4.137 9.002 23.032 1.00 10.87 120 LEU A O 1
ATOM 828 N N . SER A 1 113 ? -3.059 9.433 24.950 1.00 12.02 121 SER A N 1
ATOM 829 C CA A SER A 1 113 ? -2.489 8.103 25.094 0.50 11.43 121 SER A CA 1
ATOM 830 C CA B SER A 1 113 ? -2.528 8.089 25.081 0.50 12.38 121 SER A CA 1
ATOM 831 C C . SER A 1 113 ? -2.965 7.426 26.381 1.00 11.88 121 SER A C 1
ATOM 832 O O . SER A 1 113 ? -3.091 8.079 27.421 1.00 12.26 121 SER A O 1
ATOM 837 N N . ALA A 1 114 ? -3.200 6.124 26.304 1.00 11.21 122 ALA A N 1
ATOM 838 C CA . ALA A 1 114 ? -3.630 5.346 27.449 1.00 11.41 122 ALA A CA 1
ATOM 839 C C . ALA A 1 114 ? -2.588 5.327 28.558 1.00 11.90 122 ALA A C 1
ATOM 840 O O . ALA A 1 114 ? -1.412 5.113 28.287 1.00 12.52 122 ALA A O 1
ATOM 842 N N . THR A 1 115 ? -3.012 5.539 29.800 1.00 12.46 123 THR A N 1
ATOM 843 C CA . THR A 1 115 ? -2.119 5.402 30.955 1.00 13.48 123 THR A CA 1
ATOM 844 C C . THR A 1 115 ? -2.115 3.995 31.559 1.00 14.51 123 THR A C 1
ATOM 845 O O . THR A 1 115 ? -1.245 3.701 32.377 1.00 16.97 123 THR A O 1
ATOM 849 N N . THR A 1 116 ? -3.100 3.172 31.227 1.00 14.28 124 THR A N 1
ATOM 850 C CA . THR A 1 116 ? -3.216 1.811 31.746 1.00 14.97 124 THR A CA 1
ATOM 851 C C . THR A 1 116 ? -3.146 0.779 30.618 1.00 14.46 124 THR A C 1
ATOM 852 O O . THR A 1 116 ? -3.281 1.122 29.435 1.00 13.24 124 THR A O 1
ATOM 856 N N . ALA A 1 117 ? -2.964 -0.488 30.994 1.00 14.91 125 ALA A N 1
ATOM 857 C CA . ALA A 1 117 ? -2.804 -1.579 30.029 1.00 15.33 125 ALA A CA 1
ATOM 858 C C . ALA A 1 117 ? -4.066 -1.892 29.258 1.00 15.28 125 ALA A C 1
ATOM 859 O O . ALA A 1 117 ? -4.015 -2.656 28.295 1.00 15.84 125 ALA A O 1
ATOM 861 N N . GLU A 1 118 ? -5.204 -1.324 29.675 1.00 15.04 126 GLU A N 1
ATOM 862 C CA A GLU A 1 118 ? -6.471 -1.538 28.973 0.50 14.73 126 GLU A CA 1
ATOM 863 C CA B GLU A 1 118 ? -6.461 -1.546 28.968 0.50 15.05 126 GLU A CA 1
ATOM 864 C C . GLU A 1 118 ? -6.595 -0.650 27.732 1.00 14.08 126 GLU A C 1
ATOM 865 O O . GLU A 1 118 ? -7.499 -0.835 26.932 1.00 14.09 126 GLU A O 1
ATOM 876 N N . GLY A 1 119 ? -5.685 0.294 27.569 1.00 12.88 127 GLY A N 1
ATOM 877 C CA . GLY A 1 119 ? -5.792 1.230 26.466 1.00 12.25 127 GLY A CA 1
ATOM 878 C C . GLY A 1 119 ? -6.768 2.330 26.846 1.00 11.44 127 GLY A C 1
ATOM 879 O O . GLY A 1 119 ? -7.089 2.530 28.026 1.00 11.06 127 GLY A O 1
ATOM 880 N N . LEU A 1 120 ? -7.239 3.067 25.848 1.00 11.07 128 LEU A N 1
ATOM 881 C CA . LEU A 1 120 ? -8.224 4.109 26.075 1.00 11.00 128 LEU A CA 1
ATOM 882 C C . LEU A 1 120 ? -9.650 3.584 26.036 1.00 10.99 128 LEU A C 1
ATOM 883 O O . LEU A 1 120 ? -9.901 2.469 25.608 1.00 11.70 128 LEU A O 1
ATOM 888 N N . PRO A 1 121 ? -10.607 4.418 26.470 1.00 10.90 129 PRO A N 1
ATOM 889 C CA . PRO A 1 121 ? -11.967 4.105 26.086 1.00 11.49 129 PRO A CA 1
ATOM 890 C C . PRO A 1 121 ? -12.092 4.250 24.567 1.00 10.64 129 PRO A C 1
ATOM 891 O O . PRO A 1 121 ? -11.125 4.664 23.901 1.00 10.56 129 PRO A O 1
ATOM 895 N N . ASN A 1 122 ? -13.250 3.904 24.019 1.00 10.30 130 ASN A N 1
ATOM 896 C CA . ASN A 1 122 ? -13.524 4.211 22.620 1.00 9.80 130 ASN A CA 1
ATOM 897 C C . ASN A 1 122 ? -13.781 5.708 22.503 1.00 9.88 130 ASN A C 1
ATOM 898 O O . ASN A 1 122 ? -14.537 6.266 23.302 1.00 9.94 130 ASN A O 1
ATOM 903 N N . ILE A 1 123 ? -13.158 6.365 21.526 1.00 9.94 131 ILE A N 1
ATOM 904 C CA . ILE A 1 123 ? -13.207 7.831 21.412 1.00 9.65 131 ILE A CA 1
ATOM 905 C C . ILE A 1 123 ? -14.010 8.231 20.191 1.00 9.85 131 ILE A C 1
ATOM 906 O O . ILE A 1 123 ? -13.628 7.959 19.056 1.00 8.84 131 ILE A O 1
ATOM 911 N N . ASP A 1 124 ? -15.119 8.910 20.422 1.00 9.75 132 ASP A N 1
ATOM 912 C CA . ASP A 1 124 ? -16.007 9.278 19.313 1.00 9.57 132 ASP A CA 1
ATOM 913 C C . ASP A 1 124 ? -15.530 10.486 18.547 1.00 10.05 132 ASP A C 1
ATOM 914 O O . ASP A 1 124 ? -15.555 10.504 17.312 1.00 9.23 132 ASP A O 1
ATOM 919 N N . SER A 1 125 ? -15.132 11.505 19.291 1.00 9.83 133 SER A N 1
ATOM 920 C CA . SER A 1 125 ? -14.782 12.783 18.709 1.00 11.01 133 SER A CA 1
ATOM 921 C C . SER A 1 125 ? -14.013 13.673 19.672 1.00 12.02 133 SER A C 1
ATOM 922 O O . SER A 1 125 ? -14.072 13.487 20.890 1.00 11.27 133 SER A O 1
ATOM 925 N N . LEU A 1 126 ? -13.379 14.696 19.093 1.00 12.51 134 LEU A N 1
ATOM 926 C CA . LEU A 1 126 ? -12.750 15.765 19.839 1.00 13.03 134 LEU A CA 1
ATOM 927 C C . LEU A 1 126 ? -13.360 17.075 19.349 1.00 13.81 134 LEU A C 1
ATOM 928 O O . LEU A 1 126 ? -13.352 17.350 18.155 1.00 13.40 134 LEU A O 1
ATOM 933 N N . SER A 1 127 ? -13.895 17.865 20.273 1.00 14.40 135 SER A N 1
ATOM 934 C CA . SER A 1 127 ? -14.440 19.186 19.965 1.00 15.95 135 SER A CA 1
ATOM 935 C C . SER A 1 127 ? -13.498 20.221 20.571 1.00 15.48 135 SER A C 1
ATOM 936 O O . SER A 1 127 ? -13.029 20.040 21.679 1.00 15.10 135 SER A O 1
ATOM 939 N N . VAL A 1 128 ? -13.229 21.296 19.837 1.00 14.85 136 VAL A N 1
ATOM 940 C CA . VAL A 1 128 ? -12.268 22.306 20.244 1.00 14.51 136 VAL A CA 1
ATOM 941 C C . VAL A 1 128 ? -12.931 23.676 20.153 1.00 14.90 136 VAL A C 1
ATOM 942 O O . VAL A 1 128 ? -13.461 24.040 19.096 1.00 14.82 136 VAL A O 1
ATOM 946 N N . VAL A 1 129 ? -12.921 24.419 21.254 1.00 15.25 137 VAL A N 1
ATOM 947 C CA . VAL A 1 129 ? -13.493 25.771 21.252 1.00 16.37 137 VAL A CA 1
ATOM 948 C C . VAL A 1 129 ? -12.512 26.799 21.805 1.00 16.71 137 VAL A C 1
ATOM 949 O O . VAL A 1 129 ? -11.888 26.583 22.835 1.00 16.45 137 VAL A O 1
ATOM 953 N N . GLY A 1 130 ? -12.399 27.943 21.136 1.00 17.71 138 GLY A N 1
ATOM 954 C CA . GLY A 1 130 ? -11.478 28.992 21.574 1.00 19.02 138 GLY A CA 1
ATOM 955 C C . GLY A 1 130 ? -10.769 29.636 20.400 1.00 20.27 138 GLY A C 1
ATOM 956 O O . GLY A 1 130 ? -9.994 28.995 19.707 1.00 19.64 138 GLY A O 1
ATOM 957 N N . GLY A 1 131 ? -11.029 30.917 20.163 1.00 21.41 139 GLY A N 1
ATOM 958 C CA . GLY A 1 131 ? -10.321 31.611 19.096 1.00 22.58 139 GLY A CA 1
ATOM 959 C C . GLY A 1 131 ? -10.625 31.004 17.748 1.00 23.18 139 GLY A C 1
ATOM 960 O O . GLY A 1 131 ? -11.714 30.468 17.540 1.00 24.47 139 GLY A O 1
ATOM 961 N N . THR A 1 132 ? -9.665 31.072 16.827 1.00 23.32 140 THR A N 1
ATOM 962 C CA . THR A 1 132 ? -9.863 30.584 15.480 1.00 23.39 140 THR A CA 1
ATOM 963 C C . THR A 1 132 ? -9.006 29.344 15.295 1.00 22.30 140 THR A C 1
ATOM 964 O O . THR A 1 132 ? -7.776 29.422 15.340 1.00 22.49 140 THR A O 1
ATOM 968 N N . VAL A 1 133 ? -9.665 28.207 15.086 1.00 20.44 141 VAL A N 1
ATOM 969 C CA . VAL A 1 133 ? -8.992 26.925 14.988 1.00 19.29 141 VAL A CA 1
ATOM 970 C C . VAL A 1 133 ? -9.550 26.163 13.800 1.00 18.98 141 VAL A C 1
ATOM 971 O O . VAL A 1 133 ? -10.724 26.289 13.465 1.00 20.03 141 VAL A O 1
ATOM 975 N N . ARG A 1 134 ? -8.695 25.405 13.146 1.00 18.18 142 ARG A N 1
ATOM 976 C CA . ARG A 1 134 ? -9.127 24.552 12.051 1.00 17.23 142 ARG A CA 1
ATOM 977 C C . ARG A 1 134 ? -8.253 23.315 12.058 1.00 15.96 142 ARG A C 1
ATOM 978 O O . ARG A 1 134 ? -7.346 23.210 12.869 1.00 13.77 142 ARG A O 1
ATOM 981 N N . ALA A 1 135 ? -8.532 22.393 11.145 1.00 15.43 143 ALA A N 1
ATOM 982 C CA . ALA A 1 135 ? -7.723 21.207 11.010 1.00 15.66 143 ALA A CA 1
ATOM 983 C C . ALA A 1 135 ? -6.277 21.555 10.713 1.00 15.99 143 ALA A C 1
ATOM 984 O O . ALA A 1 135 ? -5.981 22.388 9.850 1.00 15.64 143 ALA A O 1
ATOM 986 N N . GLY A 1 136 ? -5.377 20.923 11.451 1.00 15.71 144 GLY A N 1
ATOM 987 C CA . GLY A 1 136 ? -3.957 21.099 11.274 1.00 16.55 144 GLY A CA 1
ATOM 988 C C . GLY A 1 136 ? -3.300 20.005 10.445 1.00 17.24 144 GLY A C 1
ATOM 989 O O . GLY A 1 136 ? -3.959 19.281 9.713 1.00 16.98 144 GLY A O 1
ATOM 990 N N . ASN A 1 137 ? -1.990 19.907 10.599 1.00 17.67 145 ASN A N 1
ATOM 991 C CA . ASN A 1 137 ? -1.136 19.019 9.820 1.00 18.64 145 ASN A CA 1
ATOM 992 C C . ASN A 1 137 ? -0.683 17.845 10.665 1.00 18.32 145 ASN A C 1
ATOM 993 O O . ASN A 1 137 ? -0.181 18.014 11.776 1.00 16.52 145 ASN A O 1
ATOM 998 N N . CYS A 1 138 ? -0.835 16.632 10.134 1.00 18.75 146 CYS A N 1
ATOM 999 C CA . CYS A 1 138 ? -0.443 15.458 10.906 1.00 19.47 146 CYS A CA 1
ATOM 1000 C C . CYS A 1 138 ? 1.074 15.277 11.121 1.00 19.91 146 CYS A C 1
ATOM 1001 O O . CYS A 1 138 ? 1.498 14.524 11.988 1.00 21.03 146 CYS A O 1
ATOM 1004 N N . GLY A 1 139 ? 1.892 15.948 10.346 1.00 20.14 147 GLY A N 1
ATOM 1005 C CA . GLY A 1 139 ? 3.333 15.928 10.610 1.00 21.57 147 GLY A CA 1
ATOM 1006 N N . ALA B 1 1 ? 8.412 1.954 51.214 1.00 26.15 9 ALA B N 1
ATOM 1007 C CA . ALA B 1 1 ? 7.706 3.204 50.815 1.00 24.78 9 ALA B CA 1
ATOM 1008 C C . ALA B 1 1 ? 7.242 3.128 49.376 1.00 24.07 9 ALA B C 1
ATOM 1009 O O . ALA B 1 1 ? 8.047 2.899 48.446 1.00 25.89 9 ALA B O 1
ATOM 1011 N N . LEU B 1 2 ? 5.941 3.317 49.196 1.00 21.81 10 LEU B N 1
ATOM 1012 C CA . LEU B 1 2 ? 5.364 3.458 47.880 1.00 19.79 10 LEU B CA 1
ATOM 1013 C C . LEU B 1 2 ? 5.637 4.899 47.451 1.00 17.93 10 LEU B C 1
ATOM 1014 O O . LEU B 1 2 ? 5.262 5.834 48.158 1.00 17.32 10 LEU B O 1
ATOM 1019 N N . LEU B 1 3 ? 6.311 5.075 46.324 1.00 16.04 11 LEU B N 1
ATOM 1020 C CA . LEU B 1 3 ? 6.648 6.417 45.831 1.00 15.28 11 LEU B CA 1
ATOM 1021 C C . LEU B 1 3 ? 5.922 6.670 44.521 1.00 14.57 11 LEU B C 1
ATOM 1022 O O . LEU B 1 3 ? 6.221 6.019 43.514 1.00 14.84 11 LEU B O 1
ATOM 1027 N N . LEU B 1 4 ? 4.938 7.560 44.561 1.00 13.36 12 LEU B N 1
ATOM 1028 C CA . LEU B 1 4 ? 4.058 7.846 43.425 1.00 13.19 12 LEU B CA 1
ATOM 1029 C C . LEU B 1 4 ? 4.496 9.095 42.692 1.00 12.55 12 LEU B C 1
ATOM 1030 O O . LEU B 1 4 ? 4.522 10.196 43.248 1.00 12.15 12 LEU B O 1
ATOM 1035 N N . GLN B 1 5 ? 4.819 8.896 41.420 1.00 11.35 13 GLN B N 1
ATOM 1036 C CA . GLN B 1 5 ? 5.215 9.953 40.497 1.00 10.93 13 GLN B CA 1
ATOM 1037 C C . GLN B 1 5 ? 4.152 10.183 39.421 1.00 10.40 13 GLN B C 1
ATOM 1038 O O . GLN B 1 5 ? 3.411 9.302 39.074 1.00 10.48 13 GLN B O 1
ATOM 1044 N N . GLU B 1 6 ? 4.109 11.397 38.874 1.00 11.25 14 GLU B N 1
ATOM 1045 C CA . GLU B 1 6 ? 3.398 11.626 37.653 1.00 11.30 14 GLU B CA 1
ATOM 1046 C C . GLU B 1 6 ? 3.723 10.557 36.599 1.00 12.53 14 GLU B C 1
ATOM 1047 O O . GLU B 1 6 ? 4.854 10.044 36.542 1.00 12.18 14 GLU B O 1
ATOM 1053 N N . ALA B 1 7 ? 2.723 10.230 35.782 1.00 13.92 15 ALA B N 1
ATOM 1054 C CA . ALA B 1 7 ? 2.880 9.325 34.655 1.00 15.44 15 ALA B CA 1
ATOM 1055 C C . ALA B 1 7 ? 3.267 7.917 35.066 1.00 16.34 15 ALA B C 1
ATOM 1056 O O . ALA B 1 7 ? 3.941 7.184 34.307 1.00 16.59 15 ALA B O 1
ATOM 1058 N N . GLN B 1 8 ? 2.852 7.536 36.268 1.00 16.30 16 GLN B N 1
ATOM 1059 C CA . GLN B 1 8 ? 3.046 6.186 36.777 1.00 17.39 16 GLN B CA 1
ATOM 1060 C C . GLN B 1 8 ? 1.756 5.709 37.464 1.00 16.98 16 GLN B C 1
ATOM 1061 O O . GLN B 1 8 ? 0.861 6.506 37.793 1.00 15.97 16 GLN B O 1
ATOM 1067 N N . ALA B 1 9 ? 1.652 4.409 37.689 1.00 17.01 17 ALA B N 1
ATOM 1068 C CA . ALA B 1 9 ? 0.474 3.844 38.307 1.00 16.63 17 ALA B CA 1
ATOM 1069 C C . ALA B 1 9 ? 0.278 4.495 39.667 1.00 15.55 17 ALA B C 1
ATOM 1070 O O . ALA B 1 9 ? 1.239 4.690 40.407 1.00 15.56 17 ALA B O 1
ATOM 1072 N N . GLY B 1 10 ? -0.960 4.850 39.969 1.00 14.83 18 GLY B N 1
ATOM 1073 C CA . GLY B 1 10 ? -1.271 5.534 41.219 1.00 14.94 18 GLY B CA 1
ATOM 1074 C C . GLY B 1 10 ? -1.442 7.034 41.078 1.00 14.55 18 GLY B C 1
ATOM 1075 O O . GLY B 1 10 ? -1.998 7.654 41.955 1.00 14.43 18 GLY B O 1
ATOM 1076 N N . PHE B 1 11 ? -0.966 7.617 39.982 1.00 14.16 19 PHE B N 1
ATOM 1077 C CA . PHE B 1 11 ? -1.180 9.044 39.724 1.00 13.74 19 PHE B CA 1
ATOM 1078 C C . PHE B 1 11 ? -2.420 9.220 38.880 1.00 13.91 19 PHE B C 1
ATOM 1079 O O . PHE B 1 11 ? -2.474 8.700 37.764 1.00 14.68 19 PHE B O 1
ATOM 1087 N N . CYS B 1 12 ? -3.397 9.990 39.364 1.00 13.93 20 CYS B N 1
ATOM 1088 C CA . CYS B 1 12 ? -4.709 10.043 38.716 1.00 14.76 20 CYS B CA 1
ATOM 1089 C C . CYS B 1 12 ? -4.956 11.303 37.907 1.00 14.05 20 CYS B C 1
ATOM 1090 O O . CYS B 1 12 ? -5.488 11.243 36.821 1.00 15.68 20 CYS B O 1
ATOM 1093 N N . ARG B 1 13 ? -4.620 12.455 38.432 1.00 12.58 21 ARG B N 1
ATOM 1094 C CA . ARG B 1 13 ? -5.048 13.673 37.783 1.00 12.69 21 ARG B CA 1
ATOM 1095 C C . ARG B 1 13 ? -4.289 14.838 38.337 1.00 11.77 21 ARG B C 1
ATOM 1096 O O . ARG B 1 13 ? -3.925 14.815 39.489 1.00 10.81 21 ARG B O 1
ATOM 1104 N N . VAL B 1 14 ? -4.064 15.846 37.491 1.00 11.81 22 VAL B N 1
ATOM 1105 C CA . VAL B 1 14 ? -3.724 17.203 37.952 1.00 12.32 22 VAL B CA 1
ATOM 1106 C C . VAL B 1 14 ? -4.626 18.203 37.235 1.00 12.48 22 VAL B C 1
ATOM 1107 O O . VAL B 1 14 ? -4.888 18.072 36.048 1.00 13.01 22 VAL B O 1
ATOM 1111 N N . ASP B 1 15 ? -5.172 19.141 37.990 1.00 12.07 23 ASP B N 1
ATOM 1112 C CA . ASP B 1 15 ? -5.873 20.274 37.397 1.00 12.52 23 ASP B CA 1
ATOM 1113 C C . ASP B 1 15 ? -4.833 21.315 37.036 1.00 12.43 23 ASP B C 1
ATOM 1114 O O . ASP B 1 15 ? -4.510 22.179 37.842 1.00 12.13 23 ASP B O 1
ATOM 1119 N N . GLY B 1 16 ? -4.311 21.210 35.818 1.00 12.21 24 GLY B N 1
ATOM 1120 C CA . GLY B 1 16 ? -3.116 21.953 35.394 1.00 11.51 24 GLY B CA 1
ATOM 1121 C C . GLY B 1 16 ? -2.302 21.080 34.444 1.00 11.86 24 GLY B C 1
ATOM 1122 O O . GLY B 1 16 ? -2.854 20.379 33.602 1.00 12.95 24 GLY B O 1
ATOM 1123 N N . THR B 1 17 ? -0.986 21.095 34.582 1.00 11.66 25 THR B N 1
ATOM 1124 C CA . THR B 1 17 ? -0.107 20.352 33.692 1.00 12.24 25 THR B CA 1
ATOM 1125 C C . THR B 1 17 ? 0.951 19.572 34.462 1.00 12.50 25 THR B C 1
ATOM 1126 O O . THR B 1 17 ? 1.170 19.814 35.647 1.00 11.90 25 THR B O 1
ATOM 1130 N N . ILE B 1 18 ? 1.575 18.613 33.773 1.00 11.61 26 ILE B N 1
ATOM 1131 C CA . ILE B 1 18 ? 2.805 17.986 34.236 1.00 12.52 26 ILE B CA 1
ATOM 1132 C C . ILE B 1 18 ? 3.954 18.706 33.507 1.00 12.46 26 ILE B C 1
ATOM 1133 O O . ILE B 1 18 ? 4.031 18.704 32.276 1.00 12.57 26 ILE B O 1
ATOM 1138 N N . ASP B 1 19 ? 4.833 19.311 34.286 1.00 12.08 27 ASP B N 1
ATOM 1139 C CA . ASP B 1 19 ? 5.908 20.148 33.770 1.00 13.13 27 ASP B CA 1
ATOM 1140 C C . ASP B 1 19 ? 7.254 19.590 34.178 1.00 13.54 27 ASP B C 1
ATOM 1141 O O . ASP B 1 19 ? 7.364 18.749 35.099 1.00 11.55 27 ASP B O 1
ATOM 1146 N N . ASN B 1 20 ? 8.286 20.084 33.513 1.00 14.69 28 ASN B N 1
ATOM 1147 C CA . ASN B 1 20 ? 9.659 19.678 33.820 1.00 15.31 28 ASN B CA 1
ATOM 1148 C C . ASN B 1 20 ? 10.681 20.794 33.601 1.00 15.53 28 ASN B C 1
ATOM 1149 O O . ASN B 1 20 ? 11.860 20.513 33.439 1.00 16.13 28 ASN B O 1
ATOM 1154 N N . ASN B 1 21 ? 10.232 22.044 33.632 1.00 15.44 29 ASN B N 1
ATOM 1155 C CA . ASN B 1 21 ? 11.061 23.200 33.296 1.00 15.97 29 ASN B CA 1
ATOM 1156 C C . ASN B 1 21 ? 11.752 23.863 34.477 1.00 15.80 29 ASN B C 1
ATOM 1157 O O . ASN B 1 21 ? 12.226 24.990 34.355 1.00 17.27 29 ASN B O 1
ATOM 1162 N N . HIS B 1 22 ? 11.773 23.193 35.622 1.00 14.82 30 HIS B N 1
ATOM 1163 C CA . HIS B 1 22 ? 12.553 23.614 36.777 1.00 14.29 30 HIS B CA 1
ATOM 1164 C C . HIS B 1 22 ? 13.328 22.415 37.257 1.00 14.18 30 HIS B C 1
ATOM 1165 O O . HIS B 1 22 ? 12.754 21.370 37.435 1.00 14.21 30 HIS B O 1
ATOM 1172 N N . THR B 1 23 ? 14.626 22.574 37.505 1.00 13.41 31 THR B N 1
ATOM 1173 C CA . THR B 1 23 ? 15.412 21.424 37.943 1.00 13.07 31 THR B CA 1
ATOM 1174 C C . THR B 1 23 ? 15.030 20.936 39.344 1.00 12.96 31 THR B C 1
ATOM 1175 O O . THR B 1 23 ? 14.385 21.655 40.101 1.00 13.34 31 THR B O 1
ATOM 1179 N N . GLY B 1 24 ? 15.409 19.700 39.659 1.00 13.05 32 GLY B N 1
ATOM 1180 C CA . GLY B 1 24 ? 15.377 19.205 41.046 1.00 13.22 32 GLY B CA 1
ATOM 1181 C C . GLY B 1 24 ? 14.262 18.205 41.365 1.00 13.31 32 GLY B C 1
ATOM 1182 O O . GLY B 1 24 ? 14.248 17.613 42.441 1.00 12.36 32 GLY B O 1
ATOM 1183 N N . PHE B 1 25 ? 13.334 18.009 40.428 1.00 13.64 33 PHE B N 1
ATOM 1184 C CA . PHE B 1 25 ? 12.270 17.013 40.570 1.00 13.82 33 PHE B CA 1
ATOM 1185 C C . PHE B 1 25 ? 12.821 15.589 40.391 1.00 13.83 33 PHE B C 1
ATOM 1186 O O . PHE B 1 25 ? 13.985 15.386 39.985 1.00 14.48 33 PHE B O 1
ATOM 1194 N N . THR B 1 26 ? 11.974 14.605 40.667 1.00 13.54 34 THR B N 1
ATOM 1195 C CA . THR B 1 26 ? 12.293 13.204 40.477 1.00 14.40 34 THR B CA 1
ATOM 1196 C C . THR B 1 26 ? 11.246 12.637 39.529 1.00 14.08 34 THR B C 1
ATOM 1197 O O . THR B 1 26 ? 10.177 13.221 39.338 1.00 13.43 34 THR B O 1
ATOM 1201 N N . GLY B 1 27 ? 11.547 11.514 38.894 1.00 15.16 35 GLY B N 1
ATOM 1202 C CA . GLY B 1 27 ? 10.621 10.982 37.891 1.00 14.76 35 GLY B CA 1
ATOM 1203 C C . GLY B 1 27 ? 10.688 11.854 36.654 1.00 14.88 35 GLY B C 1
ATOM 1204 O O . GLY B 1 27 ? 11.701 12.494 36.429 1.00 15.06 35 GLY B O 1
ATOM 1205 N N . SER B 1 28 ? 9.615 11.887 35.862 1.00 14.49 36 SER B N 1
ATOM 1206 C CA . SER B 1 28 ? 9.622 12.616 34.608 1.00 15.05 36 SER B CA 1
ATOM 1207 C C . SER B 1 28 ? 9.249 14.097 34.758 1.00 14.25 36 SER B C 1
ATOM 1208 O O . SER B 1 28 ? 9.312 14.858 33.784 1.00 13.95 36 SER B O 1
ATOM 1211 N N . GLY B 1 29 ? 8.854 14.525 35.959 1.00 13.59 37 GLY B N 1
ATOM 1212 C CA . GLY B 1 29 ? 8.495 15.922 36.163 1.00 12.29 37 GLY B CA 1
ATOM 1213 C C . GLY B 1 29 ? 7.790 16.212 37.487 1.00 12.21 37 GLY B C 1
ATOM 1214 O O . GLY B 1 29 ? 8.074 15.600 38.520 1.00 11.02 37 GLY B O 1
ATOM 1215 N N . PHE B 1 30 ? 6.888 17.173 37.437 1.00 10.94 38 PHE B N 1
ATOM 1216 C CA . PHE B 1 30 ? 6.090 17.540 38.595 1.00 10.92 38 PHE B CA 1
ATOM 1217 C C . PHE B 1 30 ? 4.731 18.028 38.157 1.00 11.13 38 PHE B C 1
ATOM 1218 O O . PHE B 1 30 ? 4.551 18.465 37.016 1.00 10.74 38 PHE B O 1
ATOM 1226 N N . ALA B 1 31 ? 3.774 17.947 39.065 1.00 10.75 39 ALA B N 1
ATOM 1227 C CA . ALA B 1 31 ? 2.438 18.457 38.815 1.00 11.13 39 ALA B CA 1
ATOM 1228 C C . ALA B 1 31 ? 2.399 19.940 39.148 1.00 11.11 39 ALA B C 1
ATOM 1229 O O . ALA B 1 31 ? 2.764 20.346 40.244 1.00 10.73 39 ALA B O 1
ATOM 1231 N N . ASN B 1 32 ? 1.954 20.722 38.173 1.00 11.00 40 ASN B N 1
ATOM 1232 C CA . ASN B 1 32 ? 1.804 22.155 38.259 1.00 11.41 40 ASN B CA 1
ATOM 1233 C C . ASN B 1 32 ? 0.327 22.522 38.169 1.00 10.96 40 ASN B C 1
ATOM 1234 O O . ASN B 1 32 ? -0.233 22.586 37.065 1.00 9.96 40 ASN B O 1
ATOM 1239 N N . THR B 1 33 ? -0.317 22.756 39.317 1.00 10.27 41 THR B N 1
ATOM 1240 C CA . THR B 1 33 ? -1.741 23.133 39.272 1.00 10.85 41 THR B CA 1
ATOM 1241 C C . THR B 1 33 ? -1.933 24.484 38.613 1.00 12.31 41 THR B C 1
ATOM 1242 O O . THR B 1 33 ? -1.073 25.389 38.718 1.00 10.72 41 THR B O 1
ATOM 1246 N N . ASN B 1 34 ? -3.084 24.598 37.957 1.00 12.68 42 ASN B N 1
ATOM 1247 C CA . ASN B 1 34 ? -3.721 25.870 37.699 1.00 13.61 42 ASN B CA 1
ATOM 1248 C C . ASN B 1 34 ? -3.638 26.725 38.950 1.00 14.08 42 ASN B C 1
ATOM 1249 O O . ASN B 1 34 ? -3.731 26.204 40.071 1.00 13.14 42 ASN B O 1
ATOM 1254 N N . ASN B 1 35 ? -3.493 28.031 38.748 1.00 14.16 43 ASN B N 1
ATOM 1255 C CA A ASN B 1 35 ? -3.455 28.988 39.842 0.50 15.10 43 ASN B CA 1
ATOM 1256 C CA B ASN B 1 35 ? -3.467 28.959 39.865 0.50 14.43 43 ASN B CA 1
ATOM 1257 C C . ASN B 1 35 ? -4.877 29.412 40.195 1.00 14.90 43 ASN B C 1
ATOM 1258 O O . ASN B 1 35 ? -5.334 30.493 39.796 1.00 15.95 43 ASN B O 1
ATOM 1267 N N . ALA B 1 36 ? -5.562 28.536 40.914 1.00 14.86 44 ALA B N 1
ATOM 1268 C CA . ALA B 1 36 ? -6.940 28.706 41.322 1.00 15.11 44 ALA B CA 1
ATOM 1269 C C . ALA B 1 36 ? -7.213 27.881 42.578 1.00 14.69 44 ALA B C 1
ATOM 1270 O O . ALA B 1 36 ? -6.666 26.808 42.793 1.00 14.50 44 ALA B O 1
ATOM 1272 N N . GLN B 1 37 ? -8.101 28.382 43.410 1.00 14.68 45 GLN B N 1
ATOM 1273 C CA . GLN B 1 37 ? -8.480 27.681 44.606 1.00 14.70 45 GLN B CA 1
ATOM 1274 C C . GLN B 1 37 ? -9.146 26.381 44.189 1.00 13.61 45 GLN B C 1
ATOM 1275 O O . GLN B 1 37 ? -9.885 26.351 43.218 1.00 14.11 45 GLN B O 1
ATOM 1281 N N . GLY B 1 38 ? -8.855 25.289 44.890 1.00 12.26 46 GLY B N 1
ATOM 1282 C CA . GLY B 1 38 ? -9.496 24.026 44.604 1.00 11.99 46 GLY B CA 1
ATOM 1283 C C . GLY B 1 38 ? -8.701 23.161 43.626 1.00 11.96 46 GLY B C 1
ATOM 1284 O O . GLY B 1 38 ? -8.921 21.954 43.522 1.00 13.22 46 GLY B O 1
ATOM 1285 N N . ALA B 1 39 ? -7.822 23.780 42.862 1.00 11.70 47 ALA B N 1
ATOM 1286 C CA . ALA B 1 39 ? -7.000 23.010 41.896 1.00 11.43 47 ALA B CA 1
ATOM 1287 C C . ALA B 1 39 ? -6.235 21.903 42.627 1.00 11.36 47 ALA B C 1
ATOM 1288 O O . ALA B 1 39 ? -5.618 22.150 43.678 1.00 10.49 47 ALA B O 1
ATOM 1290 N N . ALA B 1 40 ? -6.286 20.679 42.081 1.00 11.12 48 ALA B N 1
ATOM 1291 C CA . ALA B 1 40 ? -5.874 19.474 42.801 1.00 10.78 48 ALA B CA 1
ATOM 1292 C C . ALA B 1 40 ? -4.863 18.621 42.077 1.00 10.64 48 ALA B C 1
ATOM 1293 O O . ALA B 1 40 ? -4.662 18.717 40.858 1.00 10.82 48 ALA B O 1
ATOM 1295 N N . VAL B 1 41 ? -4.219 17.788 42.869 1.00 9.85 49 VAL B N 1
ATOM 1296 C CA . VAL B 1 41 ? -3.441 16.663 42.382 1.00 10.26 49 VAL B CA 1
ATOM 1297 C C . VAL B 1 41 ? -4.087 15.479 43.059 1.00 10.36 49 VAL B C 1
ATOM 1298 O O . VAL B 1 41 ? -4.458 15.557 44.258 1.00 10.53 49 VAL B O 1
ATOM 1302 N N . VAL B 1 42 ? -4.263 14.402 42.316 1.00 9.99 50 VAL B N 1
ATOM 1303 C CA . VAL B 1 42 ? -4.980 13.229 42.834 1.00 10.74 50 VAL B CA 1
ATOM 1304 C C . VAL B 1 42 ? -4.175 11.957 42.594 1.00 10.96 50 VAL B C 1
ATOM 1305 O O . VAL B 1 42 ? -3.642 11.746 41.518 1.00 11.15 50 VAL B O 1
ATOM 1309 N N . TRP B 1 43 ? -4.146 11.114 43.616 1.00 10.44 51 TRP B N 1
ATOM 1310 C CA . TRP B 1 43 ? -3.501 9.816 43.577 1.00 11.20 51 TRP B CA 1
ATOM 1311 C C . TRP B 1 43 ? -4.466 8.754 44.087 1.00 11.36 51 TRP B C 1
ATOM 1312 O O . TRP B 1 43 ? -5.443 9.049 44.763 1.00 10.90 51 TRP B O 1
ATOM 1323 N N . ALA B 1 44 ? -4.136 7.503 43.811 1.00 11.95 52 ALA B N 1
ATOM 1324 C CA . ALA B 1 44 ? -4.920 6.380 44.310 1.00 12.64 52 ALA B CA 1
ATOM 1325 C C . ALA B 1 44 ? -4.006 5.358 44.962 1.00 13.26 52 ALA B C 1
ATOM 1326 O O . ALA B 1 44 ? -2.979 4.969 44.378 1.00 12.95 52 ALA B O 1
ATOM 1328 N N . ILE B 1 45 ? -4.389 4.911 46.163 1.00 12.80 53 ILE B N 1
ATOM 1329 C CA . ILE B 1 45 ? -3.557 4.003 46.949 1.00 13.03 53 ILE B CA 1
ATOM 1330 C C . ILE B 1 45 ? -4.410 2.839 47.410 1.00 14.11 53 ILE B C 1
ATOM 1331 O O . ILE B 1 45 ? -5.469 3.066 47.973 1.00 13.53 53 ILE B O 1
ATOM 1336 N N . ASP B 1 46 ? -3.959 1.604 47.167 1.00 14.61 54 ASP B N 1
ATOM 1337 C CA . ASP B 1 46 ? -4.654 0.436 47.705 1.00 16.56 54 ASP B CA 1
ATOM 1338 C C . ASP B 1 46 ? -3.974 0.005 48.992 1.00 16.18 54 ASP B C 1
ATOM 1339 O O . ASP B 1 46 ? -2.762 -0.229 49.009 1.00 16.58 54 ASP B O 1
ATOM 1344 N N . ALA B 1 47 ? -4.749 -0.073 50.071 1.00 16.15 55 ALA B N 1
ATOM 1345 C CA . ALA B 1 47 ? -4.237 -0.445 51.401 1.00 15.91 55 ALA B CA 1
ATOM 1346 C C . ALA B 1 47 ? -4.740 -1.839 51.737 1.00 16.37 55 ALA B C 1
ATOM 1347 O O . ALA B 1 47 ? -5.926 -2.072 51.640 1.00 15.19 55 ALA B O 1
ATOM 1349 N N . THR B 1 48 ? -3.865 -2.750 52.155 1.00 17.29 56 THR B N 1
ATOM 1350 C CA . THR B 1 48 ? -4.344 -4.104 52.454 1.00 18.77 56 THR B CA 1
ATOM 1351 C C . THR B 1 48 ? -5.253 -4.110 53.664 1.00 18.10 56 THR B C 1
ATOM 1352 O O . THR B 1 48 ? -6.233 -4.837 53.665 1.00 18.42 56 THR B O 1
ATOM 1356 N N . SER B 1 49 ? -4.958 -3.265 54.654 1.00 17.53 57 SER B N 1
ATOM 1357 C CA . SER B 1 49 ? -5.843 -3.076 55.811 1.00 17.14 57 SER B CA 1
ATOM 1358 C C . SER B 1 49 ? -5.941 -1.602 56.121 1.00 16.09 57 SER B C 1
ATOM 1359 O O . SER B 1 49 ? -5.127 -0.809 55.641 1.00 14.95 57 SER B O 1
ATOM 1362 N N . SER B 1 50 ? -6.919 -1.228 56.934 1.00 15.53 58 SER B N 1
ATOM 1363 C CA . SER B 1 50 ? -7.027 0.150 57.393 1.00 15.97 58 SER B CA 1
ATOM 1364 C C . SER B 1 50 ? -5.830 0.476 58.259 1.00 16.47 58 SER B C 1
ATOM 1365 O O . SER B 1 50 ? -5.216 -0.411 58.846 1.00 16.79 58 SER B O 1
ATOM 1368 N N . GLY B 1 51 ? -5.461 1.739 58.343 1.00 16.08 59 GLY B N 1
ATOM 1369 C CA . GLY B 1 51 ? -4.342 2.071 59.209 1.00 16.71 59 GLY B CA 1
ATOM 1370 C C . GLY B 1 51 ? -3.747 3.414 58.919 1.00 16.71 59 GLY B C 1
ATOM 1371 O O . GLY B 1 51 ? -3.857 3.922 57.799 1.00 15.41 59 GLY B O 1
ATOM 1372 N N . ARG B 1 52 ? -3.099 3.962 59.941 1.00 16.62 60 ARG B N 1
ATOM 1373 C CA . ARG B 1 52 ? -2.349 5.208 59.815 1.00 17.01 60 ARG B CA 1
ATOM 1374 C C . ARG B 1 52 ? -1.187 5.040 58.837 1.00 15.94 60 ARG B C 1
ATOM 1375 O O . ARG B 1 52 ? -0.423 4.083 58.921 1.00 15.62 60 ARG B O 1
ATOM 1383 N N . ARG B 1 53 ? -1.075 5.954 57.879 1.00 15.14 61 ARG B N 1
ATOM 1384 C CA . ARG B 1 53 ? 0.084 5.987 56.999 1.00 15.17 61 ARG B CA 1
ATOM 1385 C C . ARG B 1 53 ? 0.738 7.360 57.141 1.00 15.10 61 ARG B C 1
ATOM 1386 O O . ARG B 1 53 ? 0.051 8.365 57.388 1.00 15.31 61 ARG B O 1
ATOM 1394 N N . THR B 1 54 ? 2.044 7.409 56.931 1.00 14.64 62 THR B N 1
ATOM 1395 C CA . THR B 1 54 ? 2.723 8.686 56.795 1.00 14.84 62 THR B CA 1
ATOM 1396 C C . THR B 1 54 ? 2.853 9.017 55.315 1.00 14.89 62 THR B C 1
ATOM 1397 O O . THR B 1 54 ? 3.409 8.214 54.550 1.00 13.81 62 THR B O 1
ATOM 1401 N N . LEU B 1 55 ? 2.283 10.166 54.931 1.00 14.75 63 LEU B N 1
ATOM 1402 C CA . LEU B 1 55 ? 2.373 10.685 53.566 1.00 14.71 63 LEU B CA 1
ATOM 1403 C C . LEU B 1 55 ? 3.435 11.789 53.543 1.00 14.47 63 LEU B C 1
ATOM 1404 O O . LEU B 1 55 ? 3.465 12.659 54.416 1.00 14.27 63 LEU B O 1
ATOM 1409 N N . THR B 1 56 ? 4.324 11.734 52.556 1.00 13.64 64 THR B N 1
ATOM 1410 C CA . THR B 1 56 ? 5.362 12.709 52.432 1.00 14.35 64 THR B CA 1
ATOM 1411 C C . THR B 1 56 ? 5.212 13.291 51.029 1.00 13.41 64 THR B C 1
ATOM 1412 O O . THR B 1 56 ? 5.286 12.550 50.044 1.00 12.68 64 THR B O 1
ATOM 1416 N N . ILE B 1 57 ? 4.952 14.596 50.969 1.00 12.85 65 ILE B N 1
ATOM 1417 C CA . ILE B 1 57 ? 4.751 15.334 49.720 1.00 12.74 65 ILE B CA 1
ATOM 1418 C C . ILE B 1 57 ? 5.984 16.175 49.459 1.00 11.43 65 ILE B C 1
ATOM 1419 O O . ILE B 1 57 ? 6.343 17.015 50.268 1.00 11.09 65 ILE B O 1
ATOM 1424 N N . ARG B 1 58 ? 6.651 15.913 48.345 1.00 9.57 66 ARG B N 1
ATOM 1425 C CA . ARG B 1 58 ? 7.808 16.668 47.969 1.00 9.72 66 ARG B CA 1
ATOM 1426 C C . ARG B 1 58 ? 7.352 17.760 47.013 1.00 9.39 66 ARG B C 1
ATOM 1427 O O . ARG B 1 58 ? 6.649 17.469 46.038 1.00 9.07 66 ARG B O 1
ATOM 1435 N N . TYR B 1 59 ? 7.745 19.006 47.292 1.00 9.21 67 TYR B N 1
ATOM 1436 C CA . TYR B 1 59 ? 7.179 20.159 46.570 1.00 9.19 67 TYR B CA 1
ATOM 1437 C C . TYR B 1 59 ? 8.163 21.324 46.449 1.00 9.57 67 TYR B C 1
ATOM 1438 O O . TYR B 1 59 ? 9.115 21.428 47.204 1.00 9.96 67 TYR B O 1
ATOM 1447 N N . ALA B 1 60 ? 7.900 22.222 45.507 1.00 9.68 68 ALA B N 1
ATOM 1448 C CA . ALA B 1 60 ? 8.679 23.449 45.384 1.00 9.55 68 ALA B CA 1
ATOM 1449 C C . ALA B 1 60 ? 7.666 24.593 45.394 1.00 10.45 68 ALA B C 1
ATOM 1450 O O . ALA B 1 60 ? 6.626 24.497 44.757 1.00 10.85 68 ALA B O 1
ATOM 1452 N N . ASN B 1 61 ? 7.962 25.642 46.144 1.00 10.71 69 ASN B N 1
ATOM 1453 C CA . ASN B 1 61 ? 7.086 26.798 46.230 1.00 11.00 69 ASN B CA 1
ATOM 1454 C C . ASN B 1 61 ? 7.935 28.070 46.103 1.00 11.63 69 ASN B C 1
ATOM 1455 O O . ASN B 1 61 ? 8.472 28.580 47.076 1.00 11.33 69 ASN B O 1
ATOM 1460 N N . GLY B 1 62 ? 8.067 28.523 44.869 1.00 12.80 70 GLY B N 1
ATOM 1461 C CA . GLY B 1 62 ? 8.824 29.744 44.545 1.00 14.31 70 GLY B CA 1
ATOM 1462 C C . GLY B 1 62 ? 8.006 31.005 44.631 1.00 15.80 70 GLY B C 1
ATOM 1463 O O . GLY B 1 62 ? 8.452 32.058 44.200 1.00 16.21 70 GLY B O 1
ATOM 1464 N N . GLY B 1 63 ? 6.819 30.899 45.207 1.00 16.64 71 GLY B N 1
ATOM 1465 C CA . GLY B 1 63 ? 5.965 32.037 45.410 1.00 17.52 71 GLY B CA 1
ATOM 1466 C C . GLY B 1 63 ? 6.347 32.794 46.652 1.00 18.66 71 GLY B C 1
ATOM 1467 O O . GLY B 1 63 ? 7.382 32.546 47.262 1.00 19.14 71 GLY B O 1
ATOM 1468 N N . THR B 1 64 ? 5.484 33.711 47.027 1.00 19.66 72 THR B N 1
ATOM 1469 C CA . THR B 1 64 ? 5.723 34.625 48.135 1.00 20.83 72 THR B CA 1
ATOM 1470 C C . THR B 1 64 ? 4.902 34.276 49.372 1.00 20.18 72 THR B C 1
ATOM 1471 O O . THR B 1 64 ? 4.945 35.002 50.354 1.00 21.62 72 THR B O 1
ATOM 1475 N N . ALA B 1 65 ? 4.145 33.178 49.326 1.00 18.52 73 ALA B N 1
ATOM 1476 C CA . ALA B 1 65 ? 3.234 32.811 50.410 1.00 16.85 73 ALA B CA 1
ATOM 1477 C C . ALA B 1 65 ? 3.067 31.301 50.503 1.00 15.23 73 ALA B C 1
ATOM 1478 O O . ALA B 1 65 ? 3.299 30.577 49.521 1.00 13.83 73 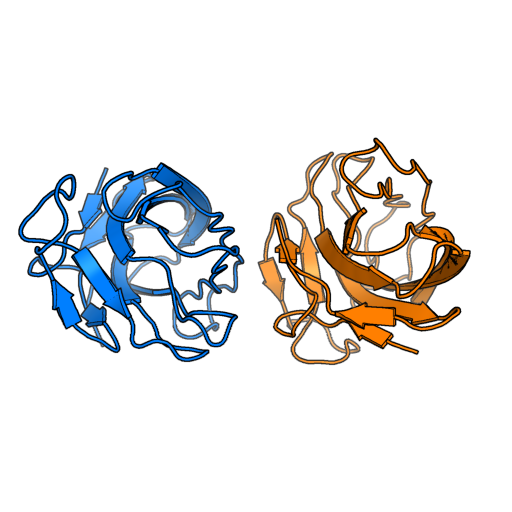ALA B O 1
ATOM 1480 N N . ASN B 1 66 ? 2.680 30.817 51.678 1.00 13.82 74 ASN B N 1
ATOM 1481 C CA . ASN B 1 66 ? 2.175 29.429 51.811 1.00 13.18 74 ASN B CA 1
ATOM 1482 C C . ASN B 1 66 ? 1.112 29.165 50.764 1.00 12.99 74 ASN B C 1
ATOM 1483 O O . ASN B 1 66 ? 0.336 30.074 50.405 1.00 12.76 74 ASN B O 1
ATOM 1488 N N . ARG B 1 67 ? 1.096 27.942 50.250 1.00 11.56 75 ARG B N 1
ATOM 1489 C CA . ARG B 1 67 ? 0.040 27.484 49.370 1.00 11.80 75 ARG B CA 1
ATOM 1490 C C . ARG B 1 67 ? -0.515 26.188 49.992 1.00 11.28 75 ARG B C 1
ATOM 1491 O O . ARG B 1 67 ? -0.412 25.112 49.405 1.00 11.21 75 ARG B O 1
ATOM 1499 N N . ASN B 1 68 ? -1.093 26.303 51.189 1.00 10.50 76 ASN B N 1
ATOM 1500 C CA . ASN B 1 68 ? -1.515 25.112 51.930 1.00 11.75 76 ASN B CA 1
ATOM 1501 C C . ASN B 1 68 ? -2.525 24.348 51.119 1.00 11.66 76 ASN B C 1
ATOM 1502 O O . ASN B 1 68 ? -3.190 24.905 50.254 1.00 12.65 76 ASN B O 1
ATOM 1507 N N . GLY B 1 69 ? -2.615 23.060 51.401 1.00 11.89 77 GLY B N 1
ATOM 1508 C CA . GLY B 1 69 ? -3.553 22.205 50.716 1.00 11.95 77 GLY B CA 1
ATOM 1509 C C . GLY B 1 69 ? -4.492 21.533 51.683 1.00 13.35 77 GLY B C 1
ATOM 1510 O O . GLY B 1 69 ? -4.197 21.395 52.900 1.00 13.23 77 GLY B O 1
ATOM 1511 N N . SER B 1 70 ? -5.649 21.183 51.149 1.00 13.22 78 SER B N 1
ATOM 1512 C CA A SER B 1 70 ? -6.595 20.334 51.828 0.60 14.43 78 SER B CA 1
ATOM 1513 C CA B SER B 1 70 ? -6.595 20.323 51.835 0.40 14.34 78 SER B CA 1
ATOM 1514 C C . SER B 1 70 ? -6.385 18.947 51.248 1.00 14.65 78 SER B C 1
ATOM 1515 O O . SER B 1 70 ? -6.313 18.804 50.037 1.00 15.13 78 SER B O 1
ATOM 1520 N N . LEU B 1 71 ? -6.257 17.930 52.097 1.00 14.16 79 LEU B N 1
ATOM 1521 C CA . LEU B 1 71 ? -6.022 16.592 51.605 1.00 15.13 79 LEU B CA 1
ATOM 1522 C C . LEU B 1 71 ? -7.202 15.771 52.075 1.00 15.29 79 LEU B C 1
ATOM 1523 O O . LEU B 1 71 ? -7.483 15.702 53.289 1.00 14.79 79 LEU B O 1
ATOM 1528 N N . VAL B 1 72 ? -7.940 15.208 51.120 1.00 14.69 80 VAL B N 1
ATOM 1529 C CA A VAL B 1 72 ? -9.129 14.440 51.423 0.50 15.38 80 VAL B CA 1
ATOM 1530 C CA B VAL B 1 72 ? -9.126 14.415 51.450 0.50 15.19 80 VAL B CA 1
ATOM 1531 C C . VAL B 1 72 ? -8.965 12.996 50.925 1.00 15.51 80 VAL B C 1
ATOM 1532 O O . VAL B 1 72 ? -8.361 12.771 49.883 1.00 13.67 80 VAL B O 1
ATOM 1539 N N . ILE B 1 73 ? -9.493 12.037 51.694 1.00 15.88 81 ILE B N 1
ATOM 1540 C CA . ILE B 1 73 ? -9.470 10.624 51.344 1.00 17.89 81 ILE B CA 1
ATOM 1541 C C . ILE B 1 73 ? -10.872 10.216 50.926 1.00 18.92 81 ILE B C 1
ATOM 1542 O O . ILE B 1 73 ? -11.838 10.416 51.678 1.00 19.07 81 ILE B O 1
ATOM 1547 N N . ASN B 1 74 ? -10.993 9.658 49.730 1.00 20.45 82 ASN B N 1
ATOM 1548 C CA . ASN B 1 74 ? -12.285 9.246 49.190 1.00 22.83 82 ASN B CA 1
ATOM 1549 C C . ASN B 1 74 ? -13.395 10.312 49.221 1.00 24.18 82 ASN B C 1
ATOM 1550 O O . ASN B 1 74 ? -14.502 10.062 49.689 1.00 24.74 82 ASN B O 1
ATOM 1555 N N . GLY B 1 75 ? -13.091 11.470 48.644 1.00 25.52 83 GLY B N 1
ATOM 1556 C CA . GLY B 1 75 ? -14.056 12.566 48.490 1.00 26.71 83 GLY B CA 1
ATOM 1557 C C . GLY B 1 75 ? -14.533 13.151 49.803 1.00 28.13 83 GLY B C 1
ATOM 1558 O O . GLY B 1 75 ? -15.603 13.779 49.861 1.00 27.69 83 GLY B O 1
ATOM 1559 N N . GLY B 1 76 ? -13.750 12.940 50.862 1.00 29.05 84 GLY B N 1
ATOM 1560 C CA . GLY B 1 76 ? -14.056 13.516 52.173 1.00 29.85 84 GLY B CA 1
ATOM 1561 C C . GLY B 1 76 ? -14.913 12.629 53.045 1.00 30.48 84 GLY B C 1
ATOM 1562 O O . GLY B 1 76 ? -15.192 12.974 54.187 1.00 31.12 84 GLY B O 1
ATOM 1563 N N A SER B 1 77 ? -15.337 11.489 52.506 0.60 30.58 85 SER B N 1
ATOM 1564 N N B SER B 1 77 ? -15.347 11.496 52.498 0.40 30.70 85 SER B N 1
ATOM 1565 C CA A SER B 1 77 ? -16.093 10.511 53.267 0.60 30.62 85 SER B CA 1
ATOM 1566 C CA B SER B 1 77 ? -16.079 10.497 53.261 0.40 30.83 85 SER B CA 1
ATOM 1567 C C A SER B 1 77 ? -15.186 9.709 54.218 0.60 30.32 85 SER B C 1
ATOM 1568 C C B SER B 1 77 ? -15.161 9.796 54.265 0.40 30.41 85 SER B C 1
ATOM 1569 O O A SER B 1 77 ? -15.665 9.186 55.225 0.60 30.66 85 SER B O 1
ATOM 1570 O O B SER B 1 77 ? -15.596 9.454 55.367 0.40 30.67 85 SER B O 1
ATOM 1575 N N . ASN B 1 78 ? -13.895 9.600 53.889 1.00 29.87 86 ASN B N 1
ATOM 1576 C CA . ASN B 1 78 ? -12.913 8.921 54.753 1.00 28.72 86 ASN B CA 1
ATOM 1577 C C . ASN B 1 78 ? -11.803 9.808 55.356 1.00 27.16 86 ASN B C 1
ATOM 1578 O O . ASN B 1 78 ? -10.840 9.278 55.910 1.00 27.54 86 ASN B O 1
ATOM 1583 N N . GLY B 1 79 ? -11.919 11.137 55.276 1.00 24.81 87 GLY B N 1
ATOM 1584 C CA . GLY B 1 79 ? -11.000 11.992 56.044 1.00 23.11 87 GLY B CA 1
ATOM 1585 C C . GLY B 1 79 ? -10.605 13.287 55.369 1.00 21.52 87 GLY B C 1
ATOM 1586 O O . GLY B 1 79 ? -10.452 13.318 54.142 1.00 20.30 87 GLY B O 1
ATOM 1587 N N . ASN B 1 80 ? -10.447 14.339 56.185 1.00 19.37 88 ASN B N 1
ATOM 1588 C CA . ASN B 1 80 ? -10.113 15.683 55.733 1.00 17.68 88 ASN B CA 1
ATOM 1589 C C . ASN B 1 80 ? -8.958 16.236 56.557 1.00 15.08 88 ASN B C 1
ATOM 1590 O O . ASN B 1 80 ? -9.047 16.351 57.779 1.00 14.15 88 ASN B O 1
ATOM 1595 N N . TYR B 1 81 ? -7.854 16.526 55.877 1.00 12.94 89 TYR B N 1
ATOM 1596 C CA . TYR B 1 81 ? 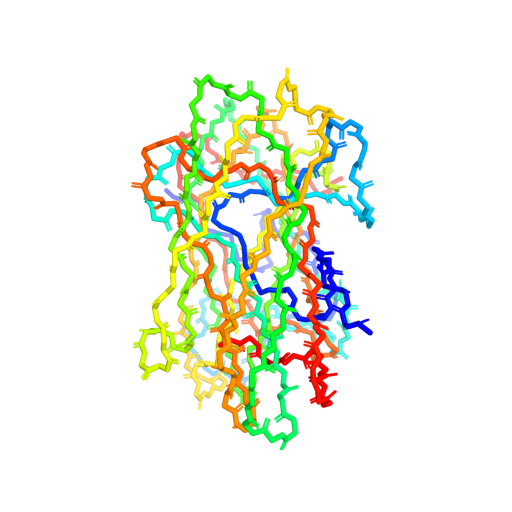-6.591 16.867 56.520 1.00 12.97 89 TYR B CA 1
ATOM 1597 C C . TYR B 1 81 ? -6.093 18.175 55.942 1.00 12.02 89 TYR B C 1
ATOM 1598 O O . TYR B 1 81 ? -6.543 18.600 54.871 1.00 13.16 89 TYR B O 1
ATOM 1607 N N . THR B 1 82 ? -5.179 18.804 56.665 1.00 11.49 90 THR B N 1
ATOM 1608 C CA . THR B 1 82 ? -4.578 20.065 56.240 1.00 12.54 90 THR B CA 1
ATOM 1609 C C . THR B 1 82 ? -3.097 19.844 56.028 1.00 12.88 90 THR B C 1
ATOM 1610 O O . THR B 1 82 ? -2.446 19.282 56.901 1.00 14.58 90 THR B O 1
ATOM 1614 N N . VAL B 1 83 ? -2.564 20.301 54.891 1.00 12.83 91 VAL B N 1
ATOM 1615 C CA . VAL B 1 83 ? -1.138 20.133 54.583 1.00 13.00 91 VAL B CA 1
ATOM 1616 C C . VAL B 1 83 ? -0.513 21.514 54.453 1.00 12.49 91 VAL B C 1
ATOM 1617 O O . VAL B 1 83 ? -0.953 22.306 53.651 1.00 12.26 91 VAL B O 1
ATOM 1621 N N . SER B 1 84 ? 0.482 21.796 55.282 1.00 12.30 92 SER B N 1
ATOM 1622 C CA . SER B 1 84 ? 1.176 23.080 55.263 1.00 12.74 92 SER B CA 1
ATOM 1623 C C . SER B 1 84 ? 2.247 23.080 54.216 1.00 12.48 92 SER B C 1
ATOM 1624 O O . SER B 1 84 ? 3.103 22.222 54.225 1.00 12.77 92 SER B O 1
ATOM 1627 N N . LEU B 1 85 ? 2.203 24.073 53.336 1.00 11.71 93 LEU B N 1
ATOM 1628 C CA . LEU B 1 85 ? 3.124 24.158 52.188 1.00 11.83 93 LEU B CA 1
ATOM 1629 C C . LEU B 1 85 ? 3.777 25.545 52.053 1.00 11.80 93 LEU B C 1
ATOM 1630 O O . LEU B 1 85 ? 3.429 26.331 51.161 1.00 11.90 93 LEU B O 1
ATOM 1635 N N . PRO B 1 86 ? 4.701 25.871 52.974 1.00 11.24 94 PRO B N 1
ATOM 1636 C CA . PRO B 1 86 ? 5.379 27.160 52.966 1.00 12.28 94 PRO B CA 1
ATOM 1637 C C . PRO B 1 86 ? 6.304 27.356 51.767 1.00 12.84 94 PRO B C 1
ATOM 1638 O O . PRO B 1 86 ? 6.560 26.418 51.022 1.00 12.91 94 PRO B O 1
ATOM 1642 N N . THR B 1 87 ? 6.773 28.580 51.555 1.00 12.99 95 THR B N 1
ATOM 1643 C CA A THR B 1 87 ? 7.700 28.848 50.465 0.50 13.53 95 THR B CA 1
ATOM 1644 C CA B THR B 1 87 ? 7.694 28.854 50.469 0.50 13.01 95 THR B CA 1
ATOM 1645 C C . THR B 1 87 ? 8.965 28.054 50.677 1.00 13.54 95 THR B C 1
ATOM 1646 O O . THR B 1 87 ? 9.380 27.819 51.827 1.00 14.27 95 THR B O 1
ATOM 1653 N N . THR B 1 88 ? 9.561 27.630 49.572 1.00 13.18 96 THR B N 1
ATOM 1654 C CA . THR B 1 88 ? 10.845 26.921 49.586 1.00 13.25 96 THR B CA 1
ATOM 1655 C C . THR B 1 88 ? 11.989 27.816 49.128 1.00 14.35 96 THR B C 1
ATOM 1656 O O . THR B 1 88 ? 13.143 27.415 49.231 1.00 15.61 96 THR B O 1
ATOM 1660 N N . GLY B 1 89 ? 11.668 28.990 48.584 1.00 14.79 97 GLY B N 1
ATOM 1661 C CA . GLY B 1 89 ? 12.652 29.995 48.181 1.00 15.67 97 GLY B CA 1
ATOM 1662 C C . GLY B 1 89 ? 12.889 30.118 46.683 1.00 15.75 97 GLY B C 1
ATOM 1663 O O . GLY B 1 89 ? 13.457 31.110 46.208 1.00 15.88 97 GLY B O 1
ATOM 1664 N N . ALA B 1 90 ? 12.458 29.111 45.928 1.00 15.24 98 ALA B N 1
ATOM 1665 C CA . ALA B 1 90 ? 12.687 29.075 44.504 1.00 15.06 98 ALA B CA 1
ATOM 1666 C C . ALA B 1 90 ? 11.950 27.891 43.922 1.00 14.49 98 ALA B C 1
ATOM 1667 O O . ALA B 1 90 ? 11.715 26.894 44.617 1.00 14.23 98 ALA B O 1
ATOM 1669 N N . TRP B 1 91 ? 11.626 27.993 42.639 1.00 14.61 99 TRP B N 1
ATOM 1670 C CA . TRP B 1 91 ? 10.963 26.880 41.961 1.00 13.81 99 TRP B CA 1
ATOM 1671 C C . TRP B 1 91 ? 11.908 25.687 41.766 1.00 13.85 99 TRP B C 1
ATOM 1672 O O . TRP B 1 91 ? 11.479 24.604 41.387 1.00 13.21 99 TRP B O 1
ATOM 1683 N N . THR B 1 92 ? 13.194 25.899 42.026 1.00 13.91 100 THR B N 1
ATOM 1684 C CA . THR B 1 92 ? 14.198 24.871 41.895 1.00 14.13 100 THR B CA 1
ATOM 1685 C C . THR B 1 92 ? 14.582 24.274 43.242 1.00 13.68 100 THR B C 1
ATOM 1686 O O . THR B 1 92 ? 15.384 23.364 43.295 1.00 12.40 100 THR B O 1
ATOM 1690 N N . THR B 1 93 ? 14.004 24.776 44.341 1.00 13.80 101 THR B N 1
ATOM 1691 C CA A THR B 1 93 ? 14.291 24.254 45.671 0.70 13.48 101 THR B CA 1
ATOM 1692 C CA B THR B 1 93 ? 14.310 24.243 45.671 0.30 13.86 101 THR B CA 1
ATOM 1693 C C . THR B 1 93 ? 13.109 23.451 46.137 1.00 13.30 101 THR B C 1
ATOM 1694 O O . THR B 1 93 ? 11.988 23.970 46.149 1.00 12.42 101 THR B O 1
ATOM 1701 N N . TRP B 1 94 ? 13.379 22.197 46.508 1.00 12.74 102 TRP B N 1
ATOM 1702 C CA . TRP B 1 94 ? 12.349 21.238 46.880 1.00 12.54 102 TRP B CA 1
ATOM 1703 C C . TRP B 1 94 ? 12.438 20.930 48.361 1.00 13.20 102 TRP B C 1
ATOM 1704 O O . TRP B 1 94 ? 13.534 20.752 48.902 1.00 13.74 102 TRP B O 1
ATOM 1715 N N . GLN B 1 95 ? 11.288 20.873 49.010 1.00 12.10 103 GLN B N 1
ATOM 1716 C CA . GLN B 1 95 ? 11.232 20.392 50.395 1.00 12.87 103 GLN B CA 1
ATOM 1717 C C . GLN B 1 95 ? 10.112 19.361 50.526 1.00 12.63 103 GLN B C 1
ATOM 1718 O O . GLN B 1 95 ? 9.453 19.030 49.548 1.00 12.33 103 GLN B O 1
ATOM 1724 N N . THR B 1 96 ? 9.908 18.850 51.738 1.00 13.18 104 THR B N 1
ATOM 1725 C CA . THR B 1 96 ? 8.840 17.894 51.964 1.00 14.16 104 THR B CA 1
ATOM 1726 C C . THR B 1 96 ? 7.927 18.359 53.070 1.00 14.02 104 THR B C 1
ATOM 1727 O O . THR B 1 96 ? 8.361 19.041 53.991 1.00 13.49 104 THR B O 1
ATOM 1731 N N . ALA B 1 97 ? 6.666 17.961 52.962 1.00 14.21 105 ALA B N 1
ATOM 1732 C CA . ALA B 1 97 ? 5.671 18.169 54.005 1.00 14.84 105 ALA B CA 1
ATOM 1733 C C . ALA B 1 97 ? 5.181 16.775 54.360 1.00 15.56 105 ALA B C 1
ATOM 1734 O O . ALA B 1 97 ? 5.127 15.895 53.503 1.00 13.58 105 ALA B O 1
ATOM 1736 N N . THR B 1 98 ? 4.836 16.560 55.616 1.00 16.20 106 THR B N 1
ATOM 1737 C CA . THR B 1 98 ? 4.450 15.233 56.042 1.00 18.38 106 THR B CA 1
ATOM 1738 C C . THR B 1 98 ? 3.215 15.283 56.899 1.00 19.06 106 THR B C 1
ATOM 1739 O O . THR B 1 98 ? 3.145 16.074 57.834 1.00 20.38 106 THR B O 1
ATOM 1743 N N . ILE B 1 99 ? 2.270 14.400 56.583 1.00 18.23 107 ILE B N 1
ATOM 1744 C CA . ILE B 1 99 ? 0.992 14.325 57.261 1.00 17.96 107 ILE B CA 1
ATOM 1745 C C . ILE B 1 99 ? 0.720 12.834 57.485 1.00 16.78 107 ILE B C 1
ATOM 1746 O O . ILE B 1 99 ? 0.952 12.012 56.596 1.00 14.55 107 ILE B O 1
ATOM 1751 N N . ASP B 1 100 ? 0.264 12.488 58.684 1.00 16.46 108 ASP B N 1
ATOM 1752 C CA . ASP B 1 100 ? -0.224 11.144 58.943 1.00 16.60 108 ASP B CA 1
ATOM 1753 C C . ASP B 1 100 ? -1.721 11.102 58.645 1.00 16.07 108 ASP B C 1
ATOM 1754 O O . ASP B 1 100 ? -2.474 11.967 59.061 1.00 15.74 108 ASP B O 1
ATOM 1759 N N . VAL B 1 101 ? -2.143 10.082 57.908 1.00 15.26 109 VAL B N 1
ATOM 1760 C CA . VAL B 1 101 ? -3.510 9.941 57.514 1.00 14.92 109 VAL B CA 1
ATOM 1761 C C . VAL B 1 101 ? -3.948 8.513 57.794 1.00 15.85 109 VAL B C 1
ATOM 1762 O O . VAL B 1 101 ? -3.121 7.614 57.826 1.00 15.92 109 VAL B O 1
ATOM 1766 N N . ASP B 1 102 ? -5.246 8.324 57.987 1.00 15.78 110 ASP B N 1
ATOM 1767 C CA . ASP B 1 102 ? -5.825 7.002 58.167 1.00 16.36 110 ASP B CA 1
ATOM 1768 C C . ASP B 1 102 ? -6.382 6.560 56.829 1.00 16.52 110 ASP B C 1
ATOM 1769 O O . ASP B 1 102 ? -7.382 7.109 56.359 1.00 17.45 110 ASP B O 1
ATOM 1774 N N . LEU B 1 103 ? -5.749 5.576 56.217 1.00 15.69 111 LEU B N 1
ATOM 1775 C CA . LEU B 1 103 ? -6.291 4.951 55.013 1.00 15.69 111 LEU B CA 1
ATOM 1776 C C . LEU B 1 103 ? -7.264 3.830 55.400 1.00 15.96 111 LEU B C 1
ATOM 1777 O O . LEU B 1 103 ? -7.174 3.253 56.490 1.00 15.54 111 LEU B O 1
ATOM 1782 N N . VAL B 1 104 ? -8.211 3.562 54.522 1.00 16.11 112 VAL B N 1
ATOM 1783 C CA . VAL B 1 104 ? -9.165 2.474 54.726 1.00 16.75 112 VAL B CA 1
ATOM 1784 C C . VAL B 1 104 ? -8.783 1.239 53.900 1.00 16.27 112 VAL B C 1
ATOM 1785 O O . VAL B 1 104 ? -8.171 1.339 52.865 1.00 15.48 112 VAL B O 1
ATOM 1789 N N . GLN B 1 105 ? -9.110 0.052 54.403 1.00 16.25 113 GLN B N 1
ATOM 1790 C CA . GLN B 1 105 ? -8.913 -1.178 53.659 1.00 16.14 113 GLN B CA 1
ATOM 1791 C C . GLN B 1 105 ? -9.438 -1.017 52.244 1.00 15.89 113 GLN B C 1
ATOM 1792 O O . GLN B 1 105 ? -10.573 -0.573 52.061 1.00 15.55 113 GLN B O 1
ATOM 1798 N N . GLY B 1 106 ? -8.622 -1.397 51.265 1.00 15.82 114 GLY B N 1
ATOM 1799 C CA . GLY B 1 106 ? -8.998 -1.292 49.858 1.00 16.15 114 GLY B CA 1
ATOM 1800 C C . GLY B 1 106 ? -8.547 0.022 49.247 1.00 16.02 114 GLY B C 1
ATOM 1801 O O . GLY B 1 106 ? -7.434 0.470 49.485 1.00 15.75 114 GLY B O 1
ATOM 1802 N N . ASN B 1 107 ? -9.407 0.634 48.439 1.00 15.73 115 ASN B N 1
ATOM 1803 C CA . ASN B 1 107 ? -8.966 1.741 47.580 1.00 15.80 115 ASN B CA 1
ATOM 1804 C C . ASN B 1 107 ? -9.149 3.057 48.289 1.00 15.95 115 ASN B C 1
ATOM 1805 O O . ASN B 1 107 ? -10.158 3.270 48.966 1.00 16.90 115 ASN B O 1
ATOM 1810 N N . ASN B 1 108 ? -8.156 3.936 48.124 1.00 15.26 116 ASN B N 1
ATOM 1811 C CA . ASN B 1 108 ? -8.154 5.257 48.715 1.00 14.30 116 ASN B CA 1
ATOM 1812 C C . ASN B 1 108 ? -7.778 6.279 47.643 1.00 13.92 116 ASN B C 1
ATOM 1813 O O . ASN B 1 108 ? -6.639 6.287 47.187 1.00 13.28 116 ASN B O 1
ATOM 1818 N N . ILE B 1 109 ? -8.733 7.119 47.252 1.00 12.93 117 ILE B N 1
ATOM 1819 C CA . ILE B 1 109 ? -8.449 8.229 46.351 1.00 13.28 117 ILE B CA 1
ATOM 1820 C C . ILE B 1 109 ? -8.034 9.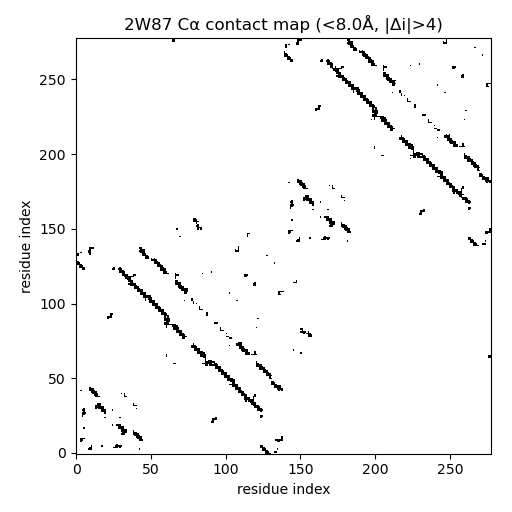391 47.225 1.00 13.05 117 ILE B C 1
ATOM 1821 O O . ILE B 1 109 ? -8.815 9.819 48.082 1.00 14.22 117 ILE B O 1
ATOM 1826 N N . VAL B 1 110 ? -6.794 9.840 47.051 1.00 11.53 118 VAL B N 1
ATOM 1827 C CA . VAL B 1 110 ? -6.209 10.918 47.849 1.00 12.54 118 VAL B CA 1
ATOM 1828 C C . VAL B 1 110 ? -6.167 12.183 46.979 1.00 12.63 118 VAL B C 1
ATOM 1829 O O . VAL B 1 110 ? -5.499 12.206 45.946 1.00 12.41 118 VAL B O 1
ATOM 1833 N N . GLN B 1 111 ? -6.894 13.218 47.374 1.00 13.25 119 GLN B N 1
ATOM 1834 C CA . GLN B 1 111 ? -6.956 14.477 46.615 1.00 14.24 119 GLN B CA 1
ATOM 1835 C C . GLN B 1 111 ? -6.345 15.616 47.431 1.00 13.70 119 GLN B C 1
ATOM 1836 O O . GLN B 1 111 ? -6.824 15.908 48.537 1.00 14.11 119 GLN B O 1
ATOM 1842 N N . LEU B 1 112 ? -5.287 16.227 46.900 1.00 12.20 120 LEU B N 1
ATOM 1843 C CA . LEU B 1 112 ? -4.635 17.394 47.528 1.00 11.24 120 LEU B CA 1
ATOM 1844 C C . LEU B 1 112 ? -5.072 18.624 46.712 1.00 11.50 120 LEU B C 1
ATOM 1845 O O . LEU B 1 112 ? -4.785 18.725 45.527 1.00 10.18 120 LEU B O 1
ATOM 1850 N N . SER B 1 113 ? -5.821 19.519 47.355 1.00 11.28 121 SER B N 1
ATOM 1851 C CA A SER B 1 113 ? -6.441 20.659 46.680 0.50 10.99 121 SER B CA 1
ATOM 1852 C CA B SER B 1 113 ? -6.392 20.663 46.651 0.50 11.74 121 SER B CA 1
ATOM 1853 C C . SER B 1 113 ? -5.959 21.994 47.247 1.00 11.84 121 SER B C 1
ATOM 1854 O O . SER B 1 113 ? -5.776 22.119 48.457 1.00 11.53 121 SER B O 1
ATOM 1859 N N . ALA B 1 114 ? -5.836 22.998 46.385 1.00 11.45 122 ALA B N 1
ATOM 1860 C CA . ALA B 1 114 ? -5.355 24.317 46.795 1.00 11.97 122 ALA B CA 1
ATOM 1861 C C . ALA B 1 114 ? -6.360 24.973 47.708 1.00 12.52 122 ALA B C 1
ATOM 1862 O O . ALA B 1 114 ? -7.565 24.963 47.412 1.00 13.89 122 ALA B O 1
ATOM 1864 N N . THR B 1 115 ? -5.882 25.537 48.812 1.00 13.68 123 THR B N 1
ATOM 1865 C CA . THR B 1 115 ? -6.751 26.333 49.669 1.00 14.81 123 THR B CA 1
ATOM 1866 C C . THR B 1 115 ? -6.771 27.813 49.251 1.00 15.44 123 THR B C 1
ATOM 1867 O O . THR B 1 115 ? -7.672 28.547 49.667 1.00 16.57 123 THR B O 1
ATOM 1871 N N . THR B 1 116 ? -5.773 28.266 48.482 1.00 14.79 124 THR B N 1
ATOM 1872 C CA . THR B 1 116 ? -5.697 29.663 48.045 1.00 15.83 124 THR B CA 1
ATOM 1873 C C . THR B 1 116 ? -5.809 29.817 46.534 1.00 15.16 124 THR B C 1
ATOM 1874 O O . THR B 1 116 ? -5.648 28.860 45.778 1.00 15.06 124 THR B O 1
ATOM 1878 N N . ALA B 1 117 ? -6.009 31.056 46.098 1.00 15.54 125 ALA B N 1
ATOM 1879 C CA . ALA B 1 117 ? -6.162 31.370 44.693 1.00 15.44 125 ALA B CA 1
ATOM 1880 C C . ALA B 1 117 ? -4.882 31.194 43.891 1.00 15.60 125 ALA B C 1
ATOM 1881 O O . ALA B 1 117 ? -4.906 31.233 42.653 1.00 15.81 125 ALA B O 1
ATOM 1883 N N . GLU B 1 118 ? -3.746 31.009 44.574 1.00 14.98 126 GLU B N 1
ATOM 1884 C CA . GLU B 1 118 ? -2.504 30.752 43.863 1.00 14.54 126 GLU B CA 1
ATOM 1885 C C . GLU B 1 118 ? -2.378 29.296 43.392 1.00 14.02 126 GLU B C 1
ATOM 1886 O O . GLU B 1 118 ? -1.441 28.963 42.662 1.00 14.59 126 GLU B O 1
ATOM 1892 N N . GLY B 1 119 ? -3.312 28.440 43.787 1.00 13.71 127 GLY B N 1
ATOM 1893 C CA . GLY B 1 119 ? -3.164 27.011 43.560 1.00 12.89 127 GLY B CA 1
ATOM 1894 C C . GLY B 1 119 ? -2.186 26.367 44.534 1.00 12.38 127 GLY B C 1
ATOM 1895 O O . GLY B 1 119 ? -1.839 26.928 45.572 1.00 12.07 127 GLY B O 1
ATOM 1896 N N . LEU B 1 120 ? -1.727 25.179 44.183 1.00 11.58 128 LEU B N 1
ATOM 1897 C CA . LEU B 1 120 ? -0.735 24.468 44.994 1.00 11.66 128 LEU B CA 1
ATOM 1898 C C . LEU B 1 120 ? 0.685 24.886 44.615 1.00 11.54 128 LEU B C 1
ATOM 1899 O O . LEU B 1 120 ? 0.890 25.530 43.581 1.00 10.87 128 LEU B O 1
ATOM 1904 N N . PRO B 1 121 ? 1.680 24.492 45.429 1.00 11.76 129 PRO B N 1
ATOM 1905 C CA . PRO B 1 121 ? 3.034 24.538 44.942 1.00 11.42 129 PRO B CA 1
ATOM 1906 C C . PRO B 1 121 ? 3.169 23.498 43.830 1.00 10.99 129 PRO B C 1
ATOM 1907 O O . PRO B 1 121 ? 2.195 22.773 43.530 1.00 10.10 129 PRO B O 1
ATOM 1911 N N . ASN B 1 122 ? 4.344 23.428 43.209 1.00 9.44 130 ASN B N 1
ATOM 1912 C CA . ASN B 1 122 ? 4.614 22.373 42.253 1.00 10.05 130 ASN B CA 1
ATOM 1913 C C . ASN B 1 122 ? 4.875 21.097 43.058 1.00 10.23 130 ASN B C 1
ATOM 1914 O O . ASN B 1 122 ? 5.612 21.131 44.036 1.00 10.85 130 ASN B O 1
ATOM 1919 N N . ILE B 1 123 ? 4.231 19.993 42.677 1.00 9.99 131 ILE B N 1
ATOM 1920 C CA . ILE B 1 123 ? 4.239 18.760 43.477 1.00 9.78 131 ILE B CA 1
ATOM 1921 C C . ILE B 1 123 ? 5.035 17.701 42.744 1.00 9.94 131 ILE B C 1
ATOM 1922 O O . ILE B 1 123 ? 4.633 17.230 41.682 1.00 9.30 131 ILE B O 1
ATOM 1927 N N . ASP B 1 124 ? 6.166 17.329 43.314 1.00 10.82 132 ASP B N 1
ATOM 1928 C CA . ASP B 1 124 ? 7.047 16.328 42.715 1.00 9.96 132 ASP B CA 1
ATOM 1929 C C . ASP B 1 124 ? 6.555 14.893 42.849 1.00 10.07 132 ASP B C 1
ATOM 1930 O O . ASP B 1 124 ? 6.575 14.135 41.874 1.00 8.28 132 ASP B O 1
ATOM 1935 N N . SER B 1 125 ? 6.155 14.519 44.057 1.00 9.23 133 SER B N 1
ATOM 1936 C CA . SER B 1 125 ? 5.855 13.145 44.367 1.00 10.84 133 SER B CA 1
ATOM 1937 C C . SER B 1 125 ? 5.099 12.997 45.663 1.00 11.75 133 SER B C 1
ATOM 1938 O O . SER B 1 125 ? 5.136 13.880 46.515 1.00 11.17 133 SER B O 1
ATOM 1941 N N . LEU B 1 126 ? 4.476 11.826 45.825 1.00 12.81 134 LEU B N 1
ATOM 1942 C CA . LEU B 1 126 ? 3.887 11.430 47.078 1.00 13.70 134 LEU B CA 1
ATOM 1943 C C . LEU B 1 126 ? 4.486 10.107 47.520 1.00 14.35 134 LEU B C 1
ATOM 1944 O O . LEU B 1 126 ? 4.439 9.124 46.789 1.00 14.84 134 LEU B O 1
ATOM 1949 N N . SER B 1 127 ? 5.013 10.096 48.733 1.00 14.39 135 SER B N 1
ATOM 1950 C CA . SER B 1 127 ? 5.575 8.888 49.344 1.00 16.30 135 SER B CA 1
ATOM 1951 C C . SER B 1 127 ? 4.623 8.436 50.443 1.00 15.95 135 SER B C 1
ATOM 1952 O O . SER B 1 127 ? 4.120 9.273 51.188 1.00 15.90 135 SER B O 1
ATOM 1955 N N . VAL B 1 128 ? 4.387 7.125 50.526 1.00 15.90 136 VAL B N 1
ATOM 1956 C CA . VAL B 1 128 ? 3.393 6.561 51.442 1.00 15.25 136 VAL B CA 1
ATOM 1957 C C . VAL B 1 128 ? 4.048 5.426 52.216 1.00 16.01 136 VAL B C 1
ATOM 1958 O O . VAL B 1 128 ? 4.570 4.513 51.600 1.00 16.22 136 VAL B O 1
ATOM 1962 N N . VAL B 1 129 ? 4.078 5.507 53.542 1.00 16.40 137 VAL B N 1
ATOM 1963 C CA . VAL B 1 129 ? 4.636 4.409 54.348 1.00 17.65 137 VAL B CA 1
ATOM 1964 C C . VAL B 1 129 ? 3.642 4.001 55.428 1.00 17.84 137 VAL B C 1
ATOM 1965 O O . VAL B 1 129 ? 2.992 4.846 56.026 1.00 16.59 137 VAL B O 1
ATOM 1969 N N . GLY B 1 130 ? 3.512 2.695 55.649 1.00 18.61 138 GLY B N 1
ATOM 1970 C CA . GLY B 1 130 ? 2.638 2.168 56.700 1.00 19.60 138 GLY B CA 1
ATOM 1971 C C . GLY B 1 130 ? 1.869 0.954 56.211 1.00 20.12 138 GLY B C 1
ATOM 1972 O O . GLY B 1 130 ? 1.185 1.007 55.186 1.00 18.83 138 GLY B O 1
ATOM 1973 N N . GLY B 1 131 ? 1.979 -0.150 56.937 1.00 21.17 139 GLY B N 1
ATOM 1974 C CA . GLY B 1 131 ? 1.304 -1.368 56.539 1.00 21.88 139 GLY B CA 1
ATOM 1975 C C . GLY B 1 131 ? 1.735 -1.743 55.143 1.00 22.01 139 GLY B C 1
ATOM 1976 O O . GLY B 1 131 ? 2.876 -1.489 54.753 1.00 23.05 139 GLY B O 1
ATOM 1977 N N . THR B 1 132 ? 0.816 -2.324 54.384 1.00 21.71 140 THR B N 1
ATOM 1978 C CA . THR B 1 132 ? 1.076 -2.718 53.017 1.00 21.42 140 THR B CA 1
ATOM 1979 C C . THR B 1 132 ? 0.219 -1.841 52.114 1.00 20.87 140 THR B C 1
ATOM 1980 O O . THR B 1 132 ? -0.997 -1.772 52.280 1.00 19.94 140 THR B O 1
ATOM 1984 N N . VAL B 1 133 ? 0.874 -1.165 51.179 1.00 19.93 141 VAL B N 1
ATOM 1985 C CA . VAL B 1 133 ? 0.193 -0.287 50.228 1.00 19.40 141 VAL B CA 1
ATOM 1986 C C . VAL B 1 133 ? 0.743 -0.531 48.842 1.00 19.41 141 VAL B C 1
ATOM 1987 O O . VAL B 1 133 ? 1.895 -0.945 48.678 1.00 19.44 141 VAL B O 1
ATOM 1991 N N . ARG B 1 134 ? -0.098 -0.285 47.849 1.00 19.66 142 ARG B N 1
ATOM 1992 C CA . ARG B 1 134 ? 0.322 -0.347 46.453 1.00 19.83 142 ARG B CA 1
ATOM 1993 C C . ARG B 1 134 ? -0.468 0.697 45.672 1.00 19.62 142 ARG B C 1
ATOM 1994 O O . ARG B 1 134 ? -1.403 1.316 46.205 1.00 17.64 142 ARG B O 1
ATOM 1998 N N . ALA B 1 135 ? -0.099 0.917 44.412 1.00 20.09 143 ALA B N 1
ATOM 1999 C CA . ALA B 1 135 ? -0.860 1.845 43.583 1.00 20.21 143 ALA B CA 1
ATOM 2000 C C . ALA B 1 135 ? -2.312 1.395 43.492 1.00 20.63 143 ALA B C 1
ATOM 2001 O O . ALA B 1 135 ? -2.599 0.225 43.296 1.00 20.79 143 ALA B O 1
ATOM 2003 N N . GLY B 1 136 ? -3.238 2.318 43.680 1.00 21.01 144 GLY B N 1
ATOM 2004 C CA . GLY B 1 136 ? -4.650 1.999 43.599 1.00 21.90 144 GLY B CA 1
ATOM 2005 C C . GLY B 1 136 ? -5.254 2.287 42.245 1.00 23.09 144 GLY B C 1
ATOM 2006 O O . GLY B 1 136 ? -4.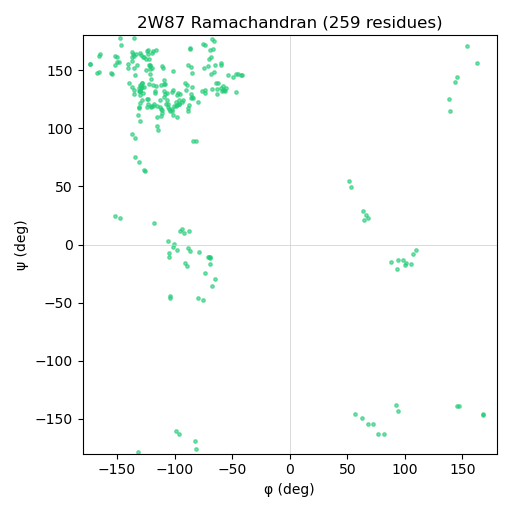546 2.469 41.255 1.00 22.63 144 GLY B O 1
ATOM 2007 N N . ASN B 1 137 ? -6.577 2.345 42.229 1.00 24.16 145 ASN B N 1
ATOM 2008 C CA . ASN B 1 137 ? -7.328 2.577 41.018 1.00 25.12 145 ASN B CA 1
ATOM 2009 C C . ASN B 1 137 ? -7.961 3.960 41.025 1.00 24.65 145 ASN B C 1
ATOM 2010 O O . ASN B 1 137 ? -8.568 4.400 42.011 1.00 23.09 145 ASN B O 1
ATOM 2015 N N . CYS B 1 138 ? -7.794 4.674 39.912 1.00 24.55 146 CYS B N 1
ATOM 2016 C CA . CYS B 1 138 ? -8.320 6.021 39.818 1.00 24.80 146 CYS B CA 1
ATOM 2017 C C . CYS B 1 138 ? -9.815 5.902 39.639 1.00 25.64 146 CYS B C 1
ATOM 2018 O O . CYS B 1 138 ? -10.289 4.899 39.116 1.00 27.15 146 CYS B O 1
ATOM 2021 N N . GLY B 1 139 ? -10.554 6.897 40.081 1.00 25.18 147 GLY B N 1
ATOM 2022 C CA . GLY B 1 139 ? -12.015 6.857 39.963 1.00 26.01 147 GLY B CA 1
#

CATH classification: 2.60.120.260

Nearest PDB structures (foldseek):
  2w87-assembly2_B  TM=1.007E+00  e=1.739E-26  Cellvibrio japonicus
  2w46-assembly1_A  TM=1.005E+00  e=9.041E-24  Cellvibrio japonicus
  2w46-assembly2_B  TM=1.005E+00  e=1.038E-22  Cellvibrio japonicus
  2w3j-assembly1_A  TM=9.634E-01  e=2.723E-15  uncultured bacterium
  2vzr-assembly1_A  TM=9.107E-01  e=4.269E-11  Amycolatopsis orientalis

Radius of gyration: 19.11 Å; Cα contacts (8 Å, |Δi|>4): 939; chains: 2; bounding box: 40×39×52 Å

Secondary structure (P-SEA, 3-state):
ccccccccccccccccccccccccccccbbbbcccccccbbbbbbbbcccbbbbbbbbbcccccccbbbbbbccccccccbbbbbcccccccbbbbbbbbbbbcccccbbbbbbccccccccccbbbbbcccccccccc/ccccccccccccccccccccccccccccbbbbcccccccbbbbbbbbcccbbbbbbbbbcccccccbbbbbbccccccbbbbbbbcccccccccbbbbbbbbbcccccbbbbbbccccccccccbbbbbcccccccccc

Sequence (278 aa):
ALLLQEAQAGFCRVDGTIDNNHTGFTGSGFANTNNNAQGAAVVWAIDATSSGRRTLTIRYANGGTANRNGSSLVVINGGSNGNYTVSLPTTTGAWTTWQTATIDVDLVQGNNIVQLSSATTAEEGLPNIDSLSVVGGTVRAGNCGALLLQEAQAGFCRVDGTIDNNHTGFTGSGFANTNNNAQGAAVVWAIDATSSGRRTLTIRYANGGTANRNGSSLVVINGGSSNGNYTVSLPTTTGAWTTTWQTATIDVDLVQGNNIVQLSSATTAEGLPNIDSLSVVGGTVRAGNCG

Foldseek 3Di:
DEKDFPPDFFWDDWQADFDAPADDFPDPGWHDHDLAFFTKTKGKKAAQAKFKKKKKWKFAACDDFWFKWWKDWPVNPQDIDIWTGGHQNHRNGIDITMDIGIDHHTMIMIMITTRHSGIHTTIRIMDIDDHDMDRHDDD/DAKDFPPDFFWDDWQADFDAPAADFDDPGWHDHDLAFFTKTKTKKAAQAKDKKKKKWKFAACDDFWFKWWKDKPVNPQDIDIWTGGHQNHRRGIDITIDIGIDHHTMIMIMITTRDSGTHTTTRIMDIDDHDMDGHDDD

Solvent-accessible surface area: 11393 Å² total; per-residue (Å²): 112,35,103,4,19,3,78,118,80,5,37,34,100,25,39,32,77,75,32,100,108,50,102,39,55,62,51,72,0,0,1,47,4,81,116,44,132,37,7,0,0,5,1,0,0,47,1,75,64,78,26,75,7,48,0,40,0,67,6,0,0,28,19,107,38,22,23,10,1,39,0,26,0,41,72,23,98,58,16,41,16,22,5,38,0,56,69,19,67,35,71,70,49,22,92,79,14,96,25,83,2,84,2,42,127,25,45,0,45,0,54,0,16,5,64,51,75,65,0,3,0,9,3,1,7,0,23,0,78,22,78,85,25,62,34,15,105,72,73,110,38,100,4,19,3,76,116,82,5,27,9,64,3,42,11,26,24,32,96,109,52,102,38,55,60,52,69,0,0,0,46,4,81,116,47,131,38,8,0,0,6,2,0,0,43,1,71,64,74,28,145,5,42,0,41,0,65,6,0,0,26,16,137,47,68,24,48,1,39,0,25,0,41,77,26,100,60,18,105,42,114,4,70,0,58,72,20,65,36,71,71,50,23,93,82,13,94,36,57,0,64,2,44,131,26,57,0,37,0,58,0,19,5,66,50,74,59,0,2,0,10,4,1,7,0,22,0,67,28,79,81,27,82,35,12,106,29,58

Organism: Cellvibrio japonicus (NCBI:txid155077)

InterPro domains:
  IPR001919 Carbohydrate-binding type-2 domain [PF00553] (37-132)
  IPR001919 Carbohydrate-binding type-2 domain [PS51173] (31-135)
  IPR001919 Carbohydrate-binding type-2 domain [SM00637] (36-132)
  IPR005084 Carbohydrate binding module family 6 [PF03422] (183-287)
  IPR005084 Carbohydrate binding module family 6 [PS51175] (162-288)
  IPR008965 CBM2/CBM3, carbohydrate-binding domain superfamily [SSF49384] (34-127)
  IPR008979 Galactose-binding-like domain superfamily [SSF49785] (169-288)
  IPR012291 CBM2, carbohydrate-binding domain superfamily [G3DSA:2.60.40.290] (36-136)
  IPR018366 Carbohydrate-binding type-2, conserved site [PS00561] (99-112)
  IPR029058 Alpha/Beta hydrolase fold [G3DSA:3.40.50.1820] (330-579)
  IPR029058 Alpha/Beta hydrolase fold [SSF53474] (340-558)
  IPR043595 Feruloyl esterase B/C/D [PTHR38050] (311-582)

B-factor: mean 16.69, std 6.31, range [3.57, 46.73]